Protein AF-A0A286EWP6-F1 (afdb_monomer_lite)

Secondary structure (DSSP, 8-state):
---TTSPPPHHHHHT-EEEEEETTEEEEEEETT-------BTTEEEEEEE-TTSS-EEEEEEE---SSSEEE-TTS-EEE--------EE-TTT--EE--EEEEEE-TT--EEEEPTTS-EE-TT--EE-GGGPEEEEEESTTSSS-HHHHHHHHHH--EEEEETTEEEEEE-TTPPP-PPP-TT-EEEEEE-TT--EEEEEE-SEEES-S-TT--SS--S-EEE-SSSPPPP-SPPPTTHHHHT--GGGTTS--HHHHHHHHHHHHT--GGGGGS---HHHHHHHHHHT------TTS-EEEEEEE-TTSPEEEEEEESSS------SSS---------

Foldseek 3Di:
DDDPPDDDDPVNQQPDFDFDDDPPHTDDTDHPPDDDDDCADDQWHWDWDADPVRPDIDIDIAGNDQQAQWDLDPVRDIDGADQDPPAWDADPPPRATDWAWGKWKAFPVRATWGQDPVRWTAGSNGDTDDPVRIDIDTHTPVVPPDGSHNVVVCLQPDADWDDDPPDDTDGDHPPDDDDDQADVQWHWDWDADPVGDIDIDIDGQKDAPDPDPPPPPDRRPDIDGDDPDDDDDPPDDWLLLVQLPDDPVCPVPPDLSSLLSLLVSVVDDDDPNVPTDDDPSSVVSVVVNPDDDDDDPPPQWDWDWDQDPVRDIDTDIHGPDPDDDDPPVDDDDDPDDPDD

pLDDT: mean 81.25, std 12.29, range [36.59, 96.81]

Radius of gyration: 59.97 Å; chains: 1; bounding box: 108×50×185 Å

Organism: NCBI:txid1120981

InterPro domains:
  IPR037174 Trimeric adhesin [G3DSA:3.90.1780.10] (1-63)
  IPR037174 Trimeric adhesin [G3DSA:3.90.1780.10] (103-204)

Sequence (340 aa):
NLNVKNAATVGDILNSGWNVQENGAARDFVKAYDTVNFVNGSGTIANVSVNANGTIANVSYNADVDGTTVIVNKDGKLQAISAAPIMGNTDAENGKATVGTSPEYTDEKGDILTKRPDGTFVKVDGTVVDAANVTTTNKSDAPRVANVGDIVETINKTGFNMSANNANSTLVNPGETVNFVNGNGTSVSLSTDANGTSTIKVDSPIAYVNANKDDTSTPSNTSTFVGAEPVQVQNVASGVRAESKVPAANVSNPTAGDKKAIANAIGNVTGATLTNVANIGDVQAAAAAAKTEVTSANGTIAVSNSTGANGQTIYNVEVANTTLTVSNGTGSTPAGKVEA

Structure (mmCIF, N/CA/C/O backbone):
data_AF-A0A286EWP6-F1
#
_entry.id   AF-A0A286EWP6-F1
#
loop_
_atom_site.group_PDB
_atom_site.id
_atom_site.type_symbol
_atom_site.label_atom_id
_atom_site.label_alt_id
_atom_site.label_comp_id
_atom_site.label_asym_id
_atom_site.label_entity_id
_atom_site.label_seq_id
_atom_site.pdbx_PDB_ins_code
_atom_site.Cartn_x
_atom_site.Cartn_y
_atom_site.Cartn_z
_atom_site.occupancy
_atom_site.B_iso_or_equiv
_atom_site.auth_seq_id
_atom_site.auth_comp_id
_atom_site.auth_asym_id
_atom_site.auth_atom_id
_atom_site.pdbx_PDB_model_num
ATOM 1 N N . ASN A 1 1 ? 25.056 -27.507 -89.912 1.00 53.59 1 ASN A N 1
ATOM 2 C CA . ASN A 1 1 ? 26.514 -27.549 -90.147 1.00 53.59 1 ASN A CA 1
ATOM 3 C C . ASN A 1 1 ? 26.933 -26.334 -90.948 1.00 53.59 1 ASN A C 1
ATOM 5 O O . ASN A 1 1 ? 26.636 -26.273 -92.134 1.00 53.59 1 ASN A O 1
ATOM 9 N N . LEU A 1 2 ? 27.548 -25.352 -90.287 1.00 70.19 2 LEU A N 1
ATOM 10 C CA . LEU A 1 2 ? 28.149 -24.193 -90.949 1.00 70.19 2 LEU A CA 1
ATOM 11 C C . LEU A 1 2 ? 29.422 -24.651 -91.689 1.00 70.19 2 LEU A C 1
ATOM 13 O O . LEU A 1 2 ? 30.202 -25.419 -91.126 1.00 70.19 2 LEU A O 1
ATOM 17 N N . ASN A 1 3 ? 29.649 -24.204 -92.926 1.00 78.25 3 ASN A N 1
ATOM 18 C CA . ASN A 1 3 ? 30.921 -24.444 -93.614 1.00 78.25 3 ASN A CA 1
ATOM 19 C C . ASN A 1 3 ? 31.969 -23.439 -93.108 1.00 78.25 3 ASN A C 1
ATOM 21 O O . ASN A 1 3 ? 31.941 -22.271 -93.481 1.00 78.25 3 ASN A O 1
ATOM 25 N N . VAL A 1 4 ? 32.896 -23.903 -92.271 1.00 78.94 4 VAL A N 1
ATOM 26 C CA . VAL A 1 4 ? 33.927 -23.075 -91.615 1.00 78.94 4 VAL A CA 1
ATOM 27 C C . VAL A 1 4 ? 35.135 -22.734 -92.506 1.00 78.94 4 VAL A C 1
ATOM 29 O O . VAL A 1 4 ? 36.123 -22.204 -92.011 1.00 78.94 4 VAL A O 1
ATOM 32 N N . LYS A 1 5 ? 35.094 -23.054 -93.809 1.00 86.06 5 LYS A N 1
ATOM 33 C CA . LYS A 1 5 ? 36.192 -22.792 -94.766 1.00 86.06 5 LYS A CA 1
ATOM 34 C C . LYS A 1 5 ? 35.941 -21.607 -95.709 1.00 86.06 5 LYS A C 1
ATOM 36 O O . LYS A 1 5 ? 36.778 -21.337 -96.566 1.00 86.06 5 LYS A O 1
ATOM 41 N N . ASN A 1 6 ? 34.807 -20.920 -95.577 1.00 84.69 6 ASN A N 1
ATOM 42 C CA . ASN A 1 6 ? 34.479 -19.744 -96.386 1.00 84.69 6 ASN A CA 1
ATOM 43 C C . ASN A 1 6 ? 35.015 -18.460 -95.731 1.00 84.69 6 ASN A C 1
ATOM 45 O O . ASN A 1 6 ? 35.069 -18.365 -94.507 1.00 84.69 6 ASN A O 1
ATOM 49 N N . ALA A 1 7 ? 35.377 -17.462 -96.542 1.00 85.69 7 ALA A N 1
ATOM 50 C CA . ALA A 1 7 ? 35.757 -16.141 -96.044 1.00 85.69 7 ALA A CA 1
ATOM 51 C C . ALA A 1 7 ? 34.528 -15.381 -95.510 1.00 85.69 7 ALA A C 1
ATOM 53 O O . ALA A 1 7 ? 33.505 -15.326 -96.191 1.00 85.69 7 ALA A O 1
ATOM 54 N N . ALA A 1 8 ? 34.641 -14.786 -94.317 1.00 87.56 8 ALA A N 1
ATOM 55 C CA . ALA A 1 8 ? 33.625 -13.884 -93.773 1.00 87.56 8 ALA A CA 1
ATOM 56 C C . ALA A 1 8 ? 33.633 -12.544 -94.525 1.00 87.56 8 ALA A C 1
ATOM 58 O O . ALA A 1 8 ? 34.696 -12.018 -94.867 1.00 87.56 8 ALA A O 1
ATOM 59 N N . THR A 1 9 ? 32.455 -11.979 -94.769 1.00 90.31 9 THR A N 1
ATOM 60 C CA . THR A 1 9 ? 32.301 -10.641 -95.347 1.00 90.31 9 THR A CA 1
ATOM 61 C C . THR A 1 9 ? 32.315 -9.568 -94.254 1.00 90.31 9 THR A C 1
ATOM 63 O O . THR A 1 9 ? 32.060 -9.840 -93.082 1.00 90.31 9 THR A O 1
ATOM 66 N N . VAL A 1 10 ? 32.554 -8.305 -94.630 1.00 86.50 10 VAL A N 1
ATOM 67 C CA . VAL A 1 10 ? 32.412 -7.162 -93.702 1.00 86.50 10 VAL A CA 1
ATOM 68 C C . VAL A 1 10 ? 30.979 -7.067 -93.159 1.00 86.50 10 VAL A C 1
ATOM 70 O O . VAL A 1 10 ? 30.777 -6.716 -91.999 1.00 86.50 10 VAL A O 1
ATOM 73 N N . GLY A 1 11 ? 29.987 -7.439 -93.975 1.00 87.31 11 GLY A N 1
ATOM 74 C CA . GLY A 1 11 ? 28.590 -7.512 -93.554 1.00 87.31 11 GLY A CA 1
ATOM 75 C C . GLY A 1 11 ? 28.350 -8.547 -92.453 1.00 87.31 11 GLY A C 1
ATOM 76 O O . GLY A 1 11 ? 27.578 -8.267 -91.541 1.00 87.31 11 GLY A O 1
ATOM 77 N N . ASP A 1 12 ? 29.037 -9.693 -92.483 1.00 87.44 12 ASP A N 1
ATOM 78 C CA . ASP A 1 12 ? 28.918 -10.720 -91.436 1.00 87.44 12 ASP A CA 1
ATOM 79 C C . ASP A 1 12 ? 29.460 -10.214 -90.090 1.00 87.44 12 ASP A C 1
ATOM 81 O O . ASP A 1 12 ? 28.869 -10.471 -89.045 1.00 87.44 12 ASP A O 1
ATOM 85 N N . ILE A 1 13 ? 30.549 -9.437 -90.112 1.00 85.06 13 ILE A N 1
ATOM 86 C CA . ILE A 1 13 ? 31.165 -8.862 -88.906 1.00 85.06 13 ILE A CA 1
ATOM 87 C C . ILE A 1 13 ? 30.275 -7.765 -88.311 1.00 85.06 13 ILE A C 1
ATOM 89 O O . ILE A 1 13 ? 30.010 -7.779 -87.110 1.00 85.06 13 ILE A O 1
ATOM 93 N N . LEU A 1 14 ? 29.762 -6.848 -89.137 1.00 88.19 14 LEU A N 1
ATOM 94 C CA . LEU A 1 14 ? 28.931 -5.729 -88.671 1.00 88.19 14 LEU A CA 1
ATOM 95 C C . LEU A 1 14 ? 27.537 -6.151 -88.178 1.00 88.19 14 LEU A C 1
ATOM 97 O O . LEU A 1 14 ? 26.904 -5.395 -87.443 1.00 88.19 14 LEU A O 1
ATOM 101 N N . ASN A 1 15 ? 27.067 -7.343 -88.557 1.00 87.44 15 ASN A N 1
ATOM 102 C CA . ASN A 1 15 ? 25.806 -7.918 -88.076 1.00 87.44 15 ASN A CA 1
ATOM 103 C C . ASN A 1 15 ? 25.997 -8.997 -86.996 1.00 87.44 15 ASN A C 1
ATOM 105 O O . ASN A 1 15 ? 25.019 -9.590 -86.542 1.00 87.44 15 ASN A O 1
ATOM 109 N N . SER A 1 16 ? 27.237 -9.255 -86.575 1.00 91.69 16 SER A N 1
ATOM 110 C CA . SER A 1 16 ? 27.528 -10.112 -85.425 1.00 91.69 16 SER A CA 1
ATOM 111 C C . SER A 1 16 ? 27.399 -9.330 -84.114 1.00 91.69 16 SER A C 1
ATOM 113 O O . SER A 1 16 ? 27.609 -8.116 -84.079 1.00 91.69 16 SER A O 1
ATOM 115 N N . GLY A 1 17 ? 27.028 -10.015 -83.033 1.00 93.25 17 GLY A N 1
ATOM 116 C CA . GLY A 1 17 ? 26.733 -9.358 -81.766 1.00 93.25 17 GLY A CA 1
ATOM 117 C C . GLY A 1 17 ? 26.197 -10.307 -80.705 1.00 93.25 17 GLY A C 1
ATOM 118 O O . GLY A 1 17 ? 26.216 -11.531 -80.869 1.00 93.25 17 GLY A O 1
ATOM 119 N N . TRP A 1 18 ? 25.710 -9.730 -79.614 1.00 94.50 18 TRP A N 1
ATOM 120 C CA . TRP A 1 18 ? 25.139 -10.464 -78.488 1.00 94.50 18 TRP A CA 1
ATOM 121 C C . TRP A 1 18 ? 23.925 -9.731 -77.911 1.00 94.50 18 TRP A C 1
ATOM 123 O O . TRP A 1 18 ? 23.783 -8.520 -78.049 1.00 94.50 18 TRP A O 1
ATOM 133 N N . ASN A 1 19 ? 23.017 -10.479 -77.282 1.00 93.50 19 ASN A N 1
ATOM 134 C CA . ASN A 1 19 ? 21.811 -9.907 -76.683 1.00 93.50 19 ASN 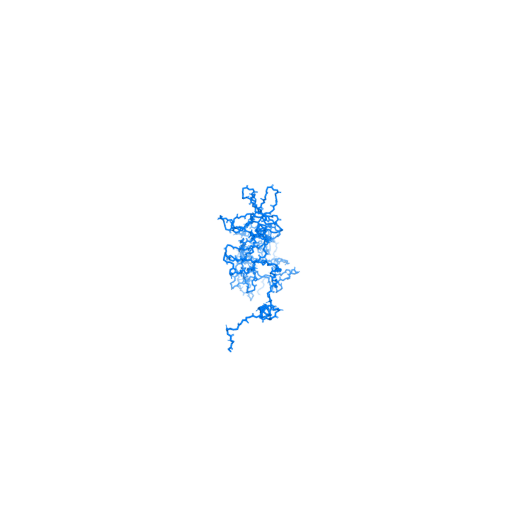A CA 1
ATOM 135 C C . ASN A 1 19 ? 22.077 -9.435 -75.249 1.00 93.50 19 ASN A C 1
ATOM 137 O O . ASN A 1 19 ? 22.611 -10.194 -74.439 1.00 93.50 19 ASN A O 1
ATOM 141 N N . VAL A 1 20 ? 21.604 -8.238 -74.912 1.00 95.00 20 VAL A N 1
ATOM 142 C CA . VAL A 1 20 ? 21.466 -7.767 -73.529 1.00 95.00 20 VAL A CA 1
ATOM 143 C C . VAL A 1 20 ? 20.074 -8.130 -73.034 1.00 95.00 20 VAL A C 1
ATOM 145 O O . VAL A 1 20 ? 19.071 -7.873 -73.707 1.00 95.00 20 VAL A O 1
ATOM 148 N N . GLN A 1 21 ? 20.003 -8.713 -71.840 1.00 93.81 21 GLN A N 1
ATOM 149 C CA . GLN A 1 21 ? 18.743 -9.043 -71.188 1.00 93.81 21 GLN A CA 1
ATOM 150 C C . GLN A 1 21 ? 18.677 -8.432 -69.791 1.00 93.81 21 GLN A C 1
ATOM 152 O O . GLN A 1 21 ? 19.672 -8.400 -69.073 1.00 93.81 21 GLN A O 1
ATOM 157 N N . GLU A 1 22 ? 17.485 -8.011 -69.387 1.00 93.81 22 GLU A N 1
ATOM 158 C CA . GLU A 1 22 ? 17.177 -7.657 -68.004 1.00 93.81 22 GLU A CA 1
ATOM 159 C C . GLU A 1 22 ? 16.246 -8.731 -67.447 1.00 93.81 22 GLU A C 1
ATOM 161 O O . GLU A 1 22 ? 15.155 -8.948 -67.978 1.00 93.81 22 GLU A O 1
ATOM 166 N N . ASN A 1 23 ? 16.687 -9.434 -66.400 1.00 91.25 23 ASN A N 1
ATOM 167 C CA . ASN A 1 23 ? 15.915 -10.491 -65.736 1.00 91.25 23 ASN A CA 1
ATOM 168 C C . ASN A 1 23 ? 15.338 -11.542 -66.714 1.00 91.25 23 ASN A C 1
ATOM 170 O O . ASN A 1 23 ? 14.204 -11.991 -66.566 1.00 91.25 23 ASN A O 1
ATOM 174 N N . GLY A 1 24 ? 16.121 -11.920 -67.734 1.00 91.06 24 GLY A N 1
ATOM 175 C CA . GLY A 1 24 ? 15.756 -12.924 -68.746 1.00 91.06 24 GLY A CA 1
ATOM 176 C C . GLY A 1 24 ? 14.938 -12.400 -69.934 1.00 91.06 24 GLY A C 1
ATOM 177 O O . GLY A 1 24 ? 14.681 -13.153 -70.873 1.00 91.06 24 GLY A O 1
ATOM 178 N N . ALA A 1 25 ? 14.551 -11.122 -69.940 1.00 93.38 25 ALA A N 1
ATOM 179 C CA . ALA A 1 25 ? 13.869 -10.492 -71.067 1.00 93.38 25 ALA A CA 1
ATOM 180 C C . ALA A 1 25 ? 14.871 -9.758 -71.965 1.00 93.38 25 ALA A C 1
ATOM 182 O O . ALA A 1 25 ? 15.636 -8.923 -71.484 1.00 93.38 25 ALA A O 1
ATOM 183 N N . ALA A 1 26 ? 14.855 -10.037 -73.271 1.00 94.25 26 ALA A N 1
ATOM 184 C CA . ALA A 1 26 ? 15.685 -9.322 -74.238 1.00 94.25 26 ALA A CA 1
ATOM 185 C C . ALA A 1 26 ? 15.351 -7.824 -74.254 1.00 94.25 26 ALA A C 1
ATOM 187 O O . ALA A 1 26 ? 14.188 -7.440 -74.390 1.00 94.25 26 ALA A O 1
ATOM 188 N N . ARG A 1 27 ? 16.385 -6.995 -74.094 1.00 96.06 27 ARG A N 1
ATOM 189 C CA . ARG A 1 27 ? 16.295 -5.533 -74.120 1.00 96.06 27 ARG A CA 1
ATOM 190 C C . ARG A 1 27 ? 16.945 -4.947 -75.363 1.00 96.06 27 ARG A C 1
ATOM 192 O O . ARG A 1 27 ? 16.372 -4.030 -75.935 1.00 96.06 27 ARG A O 1
ATOM 199 N N . ASP A 1 28 ? 18.089 -5.487 -75.782 1.00 95.50 28 ASP A N 1
ATOM 200 C CA . ASP A 1 28 ? 18.840 -4.959 -76.924 1.00 95.50 28 ASP A CA 1
ATOM 201 C C . ASP A 1 28 ? 19.740 -6.023 -77.584 1.00 95.50 28 ASP A C 1
ATOM 203 O O . ASP A 1 28 ? 20.047 -7.047 -76.963 1.00 95.50 28 ASP A O 1
ATOM 207 N N . PHE A 1 29 ? 20.176 -5.775 -78.823 1.00 94.31 29 PHE A N 1
ATOM 208 C CA . PHE A 1 29 ? 21.192 -6.556 -79.542 1.00 94.31 29 PHE A CA 1
ATOM 209 C C . PHE A 1 29 ? 22.409 -5.676 -79.851 1.00 94.31 29 PHE A C 1
ATOM 211 O O . PHE A 1 29 ? 22.370 -4.832 -80.746 1.00 94.31 29 PHE A O 1
ATOM 218 N N . VAL A 1 30 ? 23.496 -5.912 -79.117 1.00 95.06 30 VAL A N 1
ATOM 219 C CA . VAL A 1 30 ? 24.736 -5.127 -79.157 1.00 95.06 30 VAL A CA 1
ATOM 220 C C . VAL A 1 30 ? 25.629 -5.625 -80.288 1.00 95.06 30 VAL A C 1
ATOM 222 O O . VAL A 1 30 ? 26.037 -6.792 -80.300 1.00 95.06 30 VAL A O 1
ATOM 225 N N . LYS A 1 31 ? 25.959 -4.731 -81.220 1.00 92.56 31 LYS A N 1
ATOM 226 C CA . LYS A 1 31 ? 26.832 -4.971 -82.377 1.00 92.56 31 LYS A CA 1
ATOM 227 C C . LYS A 1 31 ? 28.227 -4.389 -82.153 1.00 92.56 31 LYS A C 1
ATOM 229 O O . LYS A 1 31 ? 28.519 -3.728 -81.156 1.00 92.56 31 LYS A O 1
ATOM 234 N N . ALA A 1 32 ? 29.115 -4.630 -83.115 1.00 89.00 32 ALA A N 1
ATOM 235 C CA . ALA A 1 32 ? 30.421 -3.984 -83.149 1.00 89.00 32 ALA A CA 1
ATOM 236 C C . ALA A 1 32 ? 30.285 -2.447 -83.100 1.00 89.00 32 ALA A C 1
ATOM 238 O O . ALA A 1 32 ? 29.490 -1.876 -83.843 1.00 89.00 32 ALA A O 1
ATOM 239 N N . TYR A 1 33 ? 31.112 -1.803 -82.266 1.00 88.69 33 TYR A N 1
ATOM 240 C CA . TYR A 1 33 ? 31.170 -0.351 -82.009 1.00 88.69 33 TYR A CA 1
ATOM 241 C C . TYR A 1 33 ? 30.042 0.256 -81.158 1.00 88.69 33 TYR A C 1
ATOM 243 O O . TYR A 1 33 ? 30.103 1.452 -80.865 1.00 88.69 33 TYR A O 1
ATOM 251 N N . ASP A 1 34 ? 29.075 -0.536 -80.692 1.00 93.38 34 ASP A N 1
ATOM 252 C CA . ASP A 1 34 ? 28.105 -0.064 -79.700 1.00 93.38 34 ASP A CA 1
ATOM 253 C C . ASP A 1 34 ? 28.775 0.154 -78.330 1.00 93.38 34 ASP A C 1
ATOM 255 O O . ASP A 1 34 ? 29.767 -0.491 -77.979 1.00 93.38 34 ASP A O 1
ATOM 259 N N . THR A 1 35 ? 28.229 1.078 -77.534 1.00 94.25 35 THR A N 1
ATOM 260 C CA . THR A 1 35 ? 28.706 1.372 -76.173 1.00 94.25 35 THR A CA 1
ATOM 261 C C . THR A 1 35 ? 27.690 0.895 -75.146 1.00 94.25 35 THR A C 1
ATOM 263 O O . THR A 1 35 ? 26.531 1.299 -75.185 1.00 94.25 35 THR A O 1
ATOM 266 N N . VAL A 1 36 ? 28.140 0.091 -74.181 1.00 94.00 36 VAL A N 1
ATOM 267 C CA . VAL A 1 36 ? 27.338 -0.314 -73.019 1.00 94.00 36 VAL A CA 1
ATOM 268 C C . VAL A 1 36 ? 27.787 0.500 -71.810 1.00 94.00 36 VAL A C 1
ATOM 270 O O . VAL A 1 36 ? 28.949 0.432 -71.414 1.00 94.00 36 VAL A O 1
ATOM 273 N N . ASN A 1 37 ? 26.868 1.273 -71.230 1.00 93.88 37 ASN A N 1
ATOM 274 C CA . ASN A 1 37 ? 27.129 2.096 -70.053 1.00 93.88 37 ASN A CA 1
ATOM 275 C C . ASN A 1 37 ? 26.408 1.527 -68.822 1.00 93.88 37 ASN A C 1
ATOM 277 O O . ASN A 1 37 ? 25.184 1.392 -68.832 1.00 93.88 37 ASN A O 1
ATOM 281 N N . PHE A 1 38 ? 27.155 1.232 -67.758 1.00 94.94 38 PHE A N 1
ATOM 282 C CA . PHE A 1 38 ? 26.607 0.793 -66.475 1.00 94.94 38 PHE A CA 1
ATOM 283 C C . PHE A 1 38 ? 26.476 2.003 -65.549 1.00 94.94 38 PHE A C 1
ATOM 285 O O . PHE A 1 38 ? 27.475 2.550 -65.088 1.00 94.94 38 PHE A O 1
ATOM 292 N N . VAL A 1 39 ? 25.241 2.440 -65.306 1.00 94.75 39 VAL A N 1
ATOM 293 C CA . VAL A 1 39 ? 24.940 3.636 -64.506 1.00 94.75 39 VAL A CA 1
ATOM 294 C C . VAL A 1 39 ? 24.670 3.293 -63.041 1.00 94.75 39 VAL A C 1
ATOM 296 O O . VAL A 1 39 ? 24.266 2.175 -62.720 1.00 94.75 39 VAL A O 1
ATOM 299 N N . ASN A 1 40 ? 24.857 4.272 -62.153 1.00 95.00 40 ASN A N 1
ATOM 300 C CA . ASN A 1 40 ? 24.463 4.143 -60.750 1.00 95.00 40 ASN A CA 1
ATOM 301 C C . ASN A 1 40 ? 22.938 4.017 -60.623 1.00 95.00 40 ASN A C 1
ATOM 303 O O . ASN A 1 40 ? 22.182 4.695 -61.321 1.00 95.00 40 ASN A O 1
ATOM 307 N N . GLY A 1 41 ? 22.508 3.155 -59.706 1.00 90.50 41 GLY A N 1
ATOM 308 C CA . GLY A 1 41 ? 21.109 2.989 -59.315 1.00 90.50 41 GLY A CA 1
ATOM 309 C C . GLY A 1 41 ? 20.781 3.756 -58.033 1.00 90.50 41 GLY A C 1
ATOM 310 O O . GLY A 1 41 ? 21.653 4.350 -57.401 1.00 90.50 41 GLY A O 1
ATOM 311 N N . SER A 1 42 ? 19.519 3.718 -57.606 1.00 91.75 42 SER A N 1
ATOM 312 C CA . SER A 1 42 ? 19.112 4.300 -56.321 1.00 91.75 42 SER A CA 1
ATOM 313 C C . SER A 1 42 ? 19.740 3.517 -55.160 1.00 91.75 42 SER A C 1
ATOM 315 O O . SER A 1 42 ? 19.322 2.395 -54.885 1.00 91.75 42 SER A O 1
ATOM 317 N N . GLY A 1 43 ? 20.730 4.106 -54.483 1.00 90.25 43 GLY A N 1
ATOM 318 C CA . GLY A 1 43 ? 21.450 3.474 -53.369 1.00 90.25 43 GLY A CA 1
ATOM 319 C C . GLY A 1 43 ? 22.512 2.451 -53.792 1.00 90.25 43 GLY A C 1
ATOM 320 O O . GLY A 1 43 ? 22.963 1.663 -52.960 1.00 90.25 43 GLY A O 1
ATOM 321 N N . THR A 1 44 ? 22.910 2.431 -55.070 1.00 94.62 44 THR A N 1
ATOM 322 C CA . THR A 1 44 ? 23.945 1.516 -55.578 1.00 94.62 44 THR A CA 1
ATOM 323 C C . THR A 1 44 ? 24.878 2.192 -56.574 1.00 94.62 44 THR A C 1
ATOM 325 O O . THR A 1 44 ? 24.418 2.897 -57.473 1.00 94.62 44 THR A O 1
ATOM 328 N N . ILE A 1 45 ? 26.167 1.877 -56.498 1.00 94.31 45 ILE A N 1
ATOM 329 C CA . ILE A 1 45 ? 27.194 2.337 -57.435 1.00 94.31 45 ILE A CA 1
ATOM 330 C C . ILE A 1 45 ? 27.624 1.167 -58.321 1.00 94.31 45 ILE A C 1
ATOM 332 O O . ILE A 1 45 ? 27.971 0.097 -57.812 1.00 94.31 45 ILE A O 1
ATOM 336 N N . ALA A 1 46 ? 27.624 1.375 -59.639 1.00 95.94 46 ALA A N 1
ATOM 337 C CA . ALA A 1 46 ? 28.160 0.411 -60.595 1.00 95.94 46 ALA A CA 1
ATOM 338 C C . ALA A 1 46 ? 29.661 0.663 -60.808 1.00 95.94 46 ALA A C 1
ATOM 340 O O . ALA A 1 46 ? 30.093 1.798 -61.011 1.00 95.94 46 ALA A O 1
ATOM 341 N N . ASN A 1 47 ? 30.470 -0.394 -60.773 1.00 94.56 47 ASN A N 1
ATOM 342 C CA . ASN A 1 47 ? 31.904 -0.323 -61.033 1.00 94.56 47 ASN A CA 1
ATOM 343 C C . ASN A 1 47 ? 32.304 -1.340 -62.101 1.00 94.56 47 ASN A C 1
ATOM 345 O O . ASN A 1 47 ? 31.895 -2.499 -62.041 1.00 94.56 47 ASN A O 1
ATOM 349 N N . VAL A 1 48 ? 33.125 -0.906 -63.057 1.00 94.56 48 VAL A N 1
ATOM 350 C CA . VAL A 1 48 ? 33.692 -1.772 -64.090 1.00 94.56 48 VAL A CA 1
ATOM 351 C C . VAL A 1 48 ? 35.206 -1.785 -63.940 1.00 94.56 48 VAL A C 1
ATOM 353 O O . VAL A 1 48 ? 35.847 -0.735 -63.962 1.00 94.56 48 VAL A O 1
ATOM 356 N N . SER A 1 49 ? 35.782 -2.978 -63.824 1.00 93.56 49 SER A N 1
ATOM 357 C CA . SER A 1 49 ? 37.232 -3.18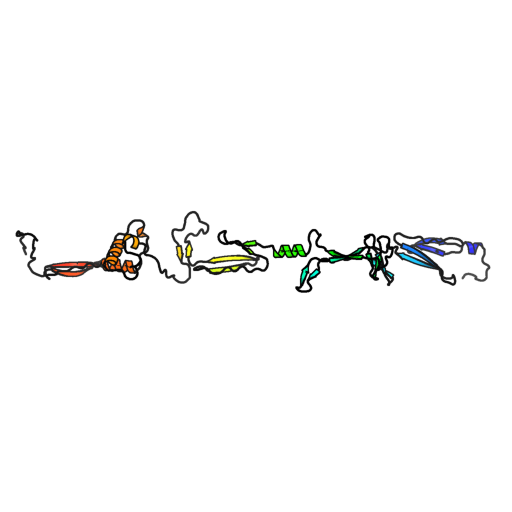4 -63.842 1.00 93.56 49 SER A CA 1
ATOM 358 C C . SER A 1 49 ? 37.603 -4.220 -64.893 1.00 93.56 49 SER A C 1
ATOM 360 O O . SER A 1 49 ? 36.884 -5.195 -65.102 1.00 93.56 49 SER A O 1
ATOM 362 N N . VAL A 1 50 ? 38.732 -4.021 -65.567 1.00 92.94 50 VAL A N 1
ATOM 363 C CA . VAL A 1 50 ? 39.252 -4.970 -66.556 1.00 92.94 50 VAL A CA 1
ATOM 3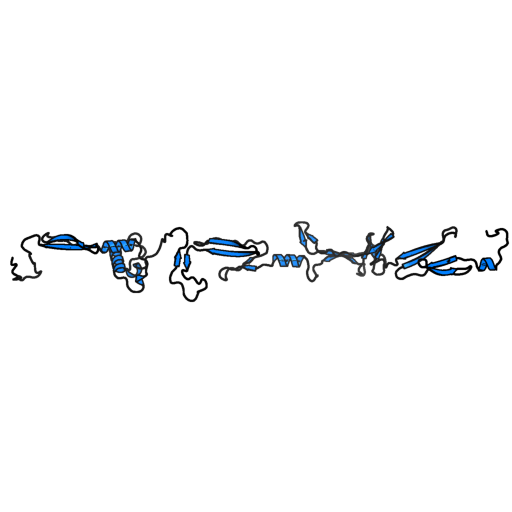64 C C . VAL A 1 50 ? 40.491 -5.632 -65.972 1.00 92.94 50 VAL A C 1
ATOM 366 O O . VAL A 1 50 ? 41.341 -4.962 -65.384 1.00 92.94 50 VAL A O 1
ATOM 369 N N . ASN A 1 51 ? 40.587 -6.955 -66.091 1.00 91.19 51 ASN A N 1
ATOM 370 C CA . ASN A 1 51 ? 41.762 -7.680 -65.619 1.00 91.19 51 ASN A CA 1
ATOM 371 C C . ASN A 1 51 ? 43.030 -7.287 -66.404 1.00 91.19 51 ASN A C 1
ATOM 373 O O . ASN A 1 51 ? 42.968 -6.756 -67.511 1.00 91.19 51 ASN A O 1
ATOM 377 N N . ALA A 1 52 ? 44.206 -7.576 -65.841 1.00 90.56 52 ALA A N 1
ATOM 378 C CA . ALA A 1 52 ? 45.486 -7.094 -66.375 1.00 90.56 52 ALA A CA 1
ATOM 379 C C . ALA A 1 52 ? 45.782 -7.512 -67.832 1.00 90.56 52 ALA A C 1
ATOM 381 O O . ALA A 1 52 ? 46.561 -6.850 -68.509 1.00 90.56 52 ALA A O 1
ATOM 382 N N . ASN A 1 53 ? 45.177 -8.600 -68.318 1.00 90.00 53 ASN A N 1
ATOM 383 C CA . ASN A 1 53 ? 45.353 -9.092 -69.686 1.00 90.00 53 ASN A CA 1
ATOM 384 C C . ASN A 1 53 ? 44.218 -8.676 -70.647 1.00 90.00 53 ASN A C 1
ATOM 386 O O . ASN A 1 53 ? 44.224 -9.113 -71.795 1.00 90.00 53 ASN A O 1
ATOM 390 N N . GLY A 1 54 ? 43.251 -7.863 -70.204 1.00 89.62 54 GLY A N 1
ATOM 391 C CA . GLY A 1 54 ? 42.198 -7.306 -71.061 1.00 89.62 54 GLY A CA 1
ATOM 392 C C . GLY A 1 54 ? 41.100 -8.286 -71.485 1.00 89.62 54 GLY A C 1
ATOM 393 O O . GLY A 1 54 ? 40.281 -7.944 -72.332 1.00 89.62 54 GLY A O 1
ATOM 394 N N . THR A 1 55 ? 41.083 -9.505 -70.944 1.00 92.44 55 THR A N 1
ATOM 395 C CA . THR A 1 55 ? 40.188 -10.582 -71.410 1.00 92.44 55 THR A CA 1
ATOM 396 C C . THR A 1 55 ? 38.879 -10.685 -70.631 1.00 92.44 55 THR A C 1
ATOM 398 O O . THR A 1 55 ? 37.930 -11.287 -71.127 1.00 92.44 55 THR A O 1
ATOM 401 N N . ILE A 1 56 ? 38.814 -10.118 -69.419 1.00 89.81 56 ILE A N 1
ATOM 402 C CA . ILE A 1 56 ? 37.635 -10.171 -68.545 1.00 89.81 56 ILE A CA 1
ATOM 403 C C . ILE A 1 56 ? 37.340 -8.769 -68.013 1.00 89.81 56 ILE A C 1
ATOM 405 O O . ILE A 1 56 ? 38.173 -8.171 -67.328 1.00 89.81 56 ILE A O 1
ATOM 409 N N . ALA A 1 57 ? 36.130 -8.282 -68.289 1.00 92.56 57 ALA A N 1
ATOM 410 C CA . ALA A 1 57 ? 35.547 -7.118 -67.634 1.00 92.56 57 ALA A CA 1
ATOM 411 C C . ALA A 1 57 ? 34.643 -7.589 -66.485 1.00 92.56 57 ALA A C 1
ATOM 413 O O . ALA A 1 57 ? 33.659 -8.292 -66.712 1.00 92.56 57 ALA A O 1
ATOM 414 N N . ASN A 1 58 ? 34.982 -7.216 -65.254 1.00 92.94 58 ASN A N 1
ATOM 415 C CA . ASN A 1 58 ? 34.159 -7.462 -64.077 1.00 92.94 58 ASN A CA 1
ATOM 416 C C . ASN A 1 58 ? 33.249 -6.257 -63.849 1.00 92.94 58 ASN A C 1
ATOM 418 O O . ASN A 1 58 ? 33.739 -5.129 -63.752 1.00 92.94 58 ASN A O 1
ATOM 422 N N . VAL A 1 59 ? 31.947 -6.509 -63.735 1.00 94.94 59 VAL A N 1
ATOM 423 C CA . VAL A 1 59 ? 30.943 -5.508 -63.363 1.00 94.94 59 VAL A CA 1
ATOM 424 C C . VAL A 1 59 ? 30.464 -5.824 -61.952 1.00 94.94 59 VAL A C 1
ATOM 426 O O . VAL A 1 59 ? 29.945 -6.912 -61.706 1.00 94.94 59 VAL A O 1
ATOM 429 N N . SER A 1 60 ? 30.642 -4.876 -61.037 1.00 93.25 60 SER A N 1
ATOM 430 C CA . SER A 1 60 ? 30.245 -4.995 -59.633 1.00 93.25 60 SER A CA 1
ATOM 431 C C . SER A 1 60 ? 29.225 -3.922 -59.273 1.00 93.25 60 SER A C 1
ATOM 433 O O . SER A 1 60 ? 29.312 -2.791 -59.750 1.00 93.25 60 SER A O 1
ATOM 435 N N . TYR A 1 61 ? 28.290 -4.270 -58.392 1.00 93.12 61 TYR A N 1
ATOM 436 C CA . TYR A 1 61 ? 27.307 -3.346 -57.834 1.00 93.12 61 TYR A CA 1
ATOM 437 C C . TYR A 1 61 ? 27.524 -3.252 -56.330 1.00 93.12 61 TYR A C 1
ATOM 439 O O . TYR A 1 61 ? 27.338 -4.231 -55.607 1.00 93.12 61 TYR A O 1
ATOM 447 N N . ASN A 1 62 ? 27.926 -2.073 -55.874 1.00 91.31 62 ASN A N 1
ATOM 448 C CA . ASN A 1 62 ? 28.178 -1.803 -54.466 1.00 91.31 62 ASN A CA 1
ATOM 449 C C . ASN A 1 62 ? 27.017 -1.001 -53.886 1.00 91.31 62 ASN A C 1
ATOM 451 O O . ASN A 1 62 ? 26.400 -0.209 -54.595 1.00 91.31 62 ASN A O 1
ATOM 455 N N . ALA A 1 63 ? 26.735 -1.175 -52.597 1.00 91.62 63 ALA A N 1
ATOM 456 C CA . ALA A 1 63 ? 25.815 -0.293 -51.892 1.00 91.62 63 ALA A CA 1
ATOM 457 C C . ALA A 1 63 ? 26.441 1.100 -51.725 1.00 91.62 63 ALA A C 1
ATOM 459 O O . ALA A 1 63 ? 27.617 1.211 -51.372 1.00 91.62 63 ALA A O 1
ATOM 460 N N . ASP A 1 64 ? 25.645 2.137 -51.965 1.00 92.94 64 ASP A N 1
ATOM 461 C CA . ASP A 1 64 ? 26.013 3.526 -51.706 1.00 92.94 64 ASP A CA 1
ATOM 462 C C . ASP A 1 64 ? 25.615 3.877 -50.269 1.00 92.94 64 ASP A C 1
ATOM 464 O O . ASP A 1 64 ? 24.435 4.064 -49.968 1.00 92.94 64 ASP A O 1
ATOM 468 N N . VAL A 1 65 ? 26.584 3.843 -49.356 1.00 86.44 65 VAL A N 1
ATOM 469 C CA . VAL A 1 65 ? 26.357 4.045 -47.919 1.00 86.44 65 VAL A CA 1
ATOM 470 C C . VAL A 1 65 ? 26.941 5.378 -47.467 1.00 86.44 65 VAL A C 1
ATOM 472 O O . VAL A 1 65 ? 28.021 5.765 -47.906 1.00 86.44 65 VAL A O 1
ATOM 475 N N . ASP A 1 66 ? 26.261 6.054 -46.539 1.00 80.12 66 ASP A N 1
ATOM 476 C CA . ASP A 1 66 ? 26.719 7.330 -45.965 1.00 80.12 66 ASP A CA 1
ATOM 477 C C . ASP A 1 66 ? 27.917 7.173 -45.012 1.00 80.12 66 ASP A C 1
ATOM 479 O O . ASP A 1 66 ? 28.603 8.138 -44.678 1.00 80.12 66 ASP A O 1
ATOM 483 N N . GLY A 1 67 ? 28.176 5.946 -44.556 1.00 75.12 67 GLY A N 1
ATOM 484 C CA . GLY A 1 67 ? 29.212 5.638 -43.584 1.00 75.12 67 GLY A CA 1
ATOM 485 C C . GLY A 1 67 ? 28.894 6.099 -42.156 1.00 75.12 67 GLY A C 1
ATOM 486 O O . GLY A 1 67 ? 29.746 5.949 -41.274 1.00 75.12 67 GLY A O 1
ATOM 487 N N . THR A 1 68 ? 27.717 6.661 -41.898 1.00 66.31 68 THR A N 1
ATOM 488 C CA . THR A 1 68 ? 27.348 7.263 -40.607 1.00 66.31 68 THR A CA 1
ATOM 489 C C . THR A 1 68 ? 26.120 6.607 -40.000 1.00 66.31 68 THR A C 1
ATOM 491 O O . THR A 1 68 ? 26.127 6.329 -38.802 1.00 66.31 68 THR A O 1
ATOM 494 N N . THR A 1 69 ? 25.118 6.265 -40.809 1.00 74.69 69 THR A N 1
ATOM 495 C CA . THR A 1 69 ? 23.965 5.459 -40.394 1.00 74.69 69 THR A CA 1
ATOM 496 C C . THR A 1 69 ? 24.102 4.009 -40.841 1.00 74.69 69 THR A C 1
ATOM 498 O O . THR A 1 69 ? 23.654 3.107 -40.131 1.00 74.69 69 THR A O 1
ATOM 501 N N . VAL A 1 70 ? 24.767 3.758 -41.975 1.00 82.88 70 VAL A N 1
ATOM 502 C CA . VAL A 1 70 ? 25.036 2.413 -42.504 1.00 82.88 70 VAL A CA 1
ATOM 503 C C . VAL A 1 70 ? 26.471 2.336 -43.029 1.00 82.88 70 VAL A C 1
ATOM 505 O O . VAL A 1 70 ? 26.966 3.257 -43.669 1.00 82.88 70 VAL A O 1
ATOM 508 N N . ILE A 1 71 ? 27.156 1.219 -42.778 1.00 82.00 71 ILE A N 1
ATOM 509 C CA . ILE A 1 71 ? 28.476 0.900 -43.347 1.00 82.00 71 ILE A CA 1
ATOM 510 C C . ILE A 1 71 ? 28.452 -0.455 -44.055 1.00 82.00 71 ILE A C 1
ATOM 512 O O . ILE A 1 71 ? 27.626 -1.315 -43.748 1.00 82.00 71 ILE A O 1
ATOM 516 N N . VAL A 1 72 ? 29.414 -0.677 -44.952 1.00 85.31 72 VAL A N 1
ATOM 517 C CA . VAL A 1 72 ? 29.829 -2.027 -45.352 1.00 85.31 72 VAL A CA 1
ATOM 518 C C . VAL A 1 72 ? 30.907 -2.481 -44.369 1.00 85.31 72 VAL A C 1
ATOM 520 O O . VAL A 1 72 ? 31.957 -1.850 -44.259 1.00 85.31 72 VAL A O 1
ATOM 523 N N . ASN A 1 73 ? 30.641 -3.542 -43.612 1.00 76.81 73 ASN A N 1
ATOM 524 C CA . ASN A 1 73 ? 31.578 -4.054 -42.618 1.00 76.81 73 ASN A CA 1
ATOM 525 C C . ASN A 1 73 ? 32.749 -4.819 -43.268 1.00 76.81 73 ASN A C 1
ATOM 527 O O . ASN A 1 73 ? 32.737 -5.121 -44.460 1.00 76.81 73 ASN A O 1
ATOM 531 N N . LYS A 1 74 ? 33.752 -5.192 -42.462 1.00 76.12 74 LYS A N 1
ATOM 532 C CA . LYS A 1 74 ? 34.934 -5.963 -42.902 1.00 76.12 74 LYS A CA 1
ATOM 533 C C . LYS A 1 74 ? 34.618 -7.305 -43.588 1.00 76.12 74 LYS A C 1
ATOM 535 O O . LYS A 1 74 ? 35.463 -7.829 -44.302 1.00 76.12 74 LYS A O 1
ATOM 540 N N . ASP A 1 75 ? 33.422 -7.852 -43.368 1.00 74.81 75 ASP A N 1
ATOM 541 C CA . ASP A 1 75 ? 32.956 -9.106 -43.966 1.00 74.81 75 ASP A CA 1
ATOM 542 C C . ASP A 1 75 ? 32.128 -8.853 -45.248 1.00 74.81 75 ASP A C 1
ATOM 544 O O . ASP A 1 75 ? 31.523 -9.778 -45.789 1.00 74.81 75 ASP A O 1
ATOM 548 N N . GLY A 1 76 ? 32.065 -7.601 -45.722 1.00 78.81 76 GLY A N 1
ATOM 549 C CA . GLY A 1 76 ? 31.361 -7.194 -46.939 1.00 78.81 76 GLY A CA 1
ATOM 550 C C . GLY A 1 76 ? 29.840 -7.067 -46.796 1.00 78.81 76 GLY A C 1
ATOM 551 O O . GLY A 1 76 ? 29.141 -7.040 -47.807 1.00 78.81 76 GLY A O 1
ATOM 552 N N . LYS A 1 77 ? 29.297 -7.013 -45.570 1.00 84.25 77 LYS A N 1
ATOM 553 C CA . LYS A 1 77 ? 27.846 -6.915 -45.305 1.00 84.25 77 LYS A CA 1
ATOM 554 C C . LYS A 1 77 ? 27.436 -5.518 -44.843 1.00 84.25 77 LYS A C 1
ATOM 556 O O . LYS A 1 77 ? 28.208 -4.840 -44.172 1.00 84.25 77 LYS A O 1
ATOM 561 N N . LEU A 1 78 ? 26.194 -5.123 -45.132 1.00 86.19 78 LEU A N 1
ATOM 562 C CA . LEU A 1 78 ? 25.606 -3.892 -44.598 1.00 86.19 78 LEU A CA 1
ATOM 563 C C . LEU A 1 78 ? 25.372 -4.004 -43.086 1.00 86.19 78 LEU A C 1
ATOM 565 O O . LEU A 1 78 ? 24.813 -4.993 -42.610 1.00 86.19 78 LEU A O 1
ATOM 569 N N . GLN A 1 79 ? 25.778 -2.979 -42.342 1.00 79.88 79 GLN A N 1
ATOM 570 C CA . GLN A 1 79 ? 25.583 -2.860 -40.900 1.00 79.88 79 GLN A CA 1
ATOM 571 C C . GLN A 1 79 ? 25.072 -1.459 -40.564 1.00 79.88 79 GLN A C 1
ATOM 573 O O . GLN A 1 79 ? 25.709 -0.470 -40.919 1.00 79.88 79 GLN A O 1
ATOM 578 N N . ALA A 1 80 ? 23.948 -1.382 -39.851 1.00 81.88 80 ALA A N 1
ATOM 579 C CA . ALA A 1 80 ? 23.458 -0.130 -39.290 1.00 81.88 80 ALA A CA 1
ATOM 580 C C . ALA A 1 80 ? 24.316 0.292 -38.087 1.00 81.88 80 ALA A C 1
ATOM 582 O O . ALA A 1 80 ? 24.694 -0.544 -37.260 1.00 81.88 80 ALA A O 1
ATOM 583 N N . ILE A 1 81 ? 24.598 1.586 -37.983 1.00 68.81 81 ILE A N 1
ATOM 584 C CA . ILE A 1 81 ? 25.266 2.192 -36.840 1.00 68.81 81 ILE A CA 1
ATOM 585 C C . ILE A 1 81 ? 24.192 2.840 -35.966 1.00 68.81 81 ILE A C 1
ATOM 587 O O . ILE A 1 81 ? 23.563 3.822 -36.346 1.00 68.81 81 ILE A O 1
ATOM 591 N N . SER A 1 82 ? 23.978 2.285 -34.776 1.00 61.97 82 SER A N 1
ATOM 592 C CA . SER A 1 82 ? 23.138 2.890 -33.744 1.00 61.97 82 SER A CA 1
ATOM 593 C C . SER A 1 82 ? 23.904 2.910 -32.428 1.00 61.97 82 SER A C 1
ATOM 595 O O . SER A 1 82 ? 24.326 1.853 -31.953 1.00 61.97 82 SER A O 1
ATOM 597 N N . ALA A 1 83 ? 24.050 4.080 -31.806 1.00 57.03 83 ALA A N 1
ATOM 598 C CA . ALA A 1 83 ? 24.397 4.140 -30.393 1.00 57.03 83 ALA A CA 1
ATOM 599 C C . ALA A 1 83 ? 23.155 3.708 -29.604 1.00 57.03 83 ALA A C 1
ATOM 601 O O . ALA A 1 83 ? 22.134 4.394 -29.630 1.00 57.03 83 ALA A O 1
ATOM 602 N N . ALA A 1 84 ? 23.206 2.548 -28.950 1.00 51.66 84 ALA A N 1
ATOM 603 C CA . ALA A 1 84 ? 22.148 2.188 -28.019 1.00 51.66 84 ALA A CA 1
ATOM 604 C C . ALA A 1 84 ? 22.208 3.174 -26.838 1.00 51.66 84 ALA A C 1
ATOM 606 O O . ALA A 1 84 ? 23.265 3.275 -26.211 1.00 51.66 84 ALA A O 1
ATOM 607 N N . PRO A 1 85 ? 21.127 3.906 -26.514 1.00 53.09 85 PRO A N 1
ATOM 608 C CA . PRO A 1 85 ? 21.082 4.624 -25.251 1.00 53.09 85 PRO A CA 1
ATOM 609 C C . PRO A 1 85 ? 21.194 3.597 -24.121 1.00 53.09 85 PRO A C 1
ATOM 611 O O . PRO A 1 85 ? 20.429 2.629 -24.080 1.00 53.09 85 PRO A O 1
ATOM 614 N N . ILE A 1 86 ? 22.147 3.789 -23.209 1.00 56.94 86 ILE A N 1
ATOM 615 C CA . ILE A 1 86 ? 22.258 2.965 -22.003 1.00 56.94 86 ILE A CA 1
ATOM 616 C C . ILE A 1 86 ? 21.159 3.436 -21.049 1.00 56.94 86 ILE A C 1
ATOM 618 O O . ILE A 1 86 ? 21.346 4.356 -20.253 1.00 56.94 86 ILE A O 1
ATOM 622 N N . MET A 1 87 ? 19.971 2.846 -21.179 1.00 55.50 87 MET A N 1
ATOM 623 C CA . MET A 1 87 ? 18.840 3.158 -20.308 1.00 55.50 87 MET A CA 1
ATOM 624 C C . MET A 1 87 ? 18.999 2.430 -18.971 1.00 55.50 87 MET A C 1
ATOM 626 O O . MET A 1 87 ? 18.719 1.239 -18.872 1.00 55.50 87 MET A O 1
ATOM 630 N N . GLY A 1 88 ? 19.418 3.173 -17.944 1.00 61.75 88 GLY A N 1
ATOM 631 C CA . GLY A 1 88 ? 19.568 2.675 -16.574 1.00 61.75 88 GLY A CA 1
ATOM 632 C C . GLY A 1 88 ? 20.894 1.953 -16.326 1.00 61.75 88 GLY A C 1
ATOM 633 O O . GLY A 1 88 ? 21.388 1.207 -17.166 1.00 61.75 88 GLY A O 1
ATOM 634 N N . ASN A 1 89 ? 21.481 2.195 -15.156 1.00 66.81 89 ASN A N 1
ATOM 635 C CA . ASN A 1 89 ? 22.622 1.440 -14.642 1.00 66.81 89 ASN A CA 1
ATOM 636 C C . ASN A 1 89 ? 22.202 0.719 -13.354 1.00 66.81 89 ASN A C 1
ATOM 638 O O . ASN A 1 89 ? 21.216 1.089 -12.716 1.00 66.81 89 ASN A O 1
ATOM 642 N N . THR A 1 90 ? 22.937 -0.305 -12.951 1.00 66.19 90 THR A N 1
ATOM 643 C CA . THR A 1 90 ? 22.787 -0.937 -11.641 1.00 66.19 90 THR A CA 1
ATOM 644 C C . THR A 1 90 ? 23.952 -0.481 -10.776 1.00 66.19 90 THR A C 1
ATOM 646 O O . THR A 1 90 ? 25.096 -0.504 -11.233 1.00 66.19 90 THR A O 1
ATOM 649 N N . ASP A 1 91 ? 23.693 -0.035 -9.545 1.00 68.50 91 ASP A N 1
ATOM 650 C CA . ASP A 1 91 ? 24.789 0.157 -8.605 1.00 68.50 91 ASP A CA 1
ATOM 651 C C . ASP A 1 91 ? 25.501 -1.196 -8.413 1.00 68.50 91 ASP A C 1
ATOM 653 O O . ASP A 1 91 ? 24.887 -2.255 -8.277 1.00 68.50 91 ASP A O 1
ATOM 657 N N . ALA A 1 92 ? 26.826 -1.191 -8.524 1.00 63.16 92 ALA A N 1
ATOM 658 C CA . ALA A 1 92 ? 27.593 -2.432 -8.455 1.00 63.16 92 ALA A CA 1
ATOM 659 C C . ALA A 1 92 ? 27.621 -3.015 -7.029 1.00 63.16 92 ALA A C 1
ATOM 661 O O . ALA A 1 92 ? 28.012 -4.162 -6.838 1.00 63.16 92 ALA A O 1
ATOM 662 N N . GLU A 1 93 ? 27.227 -2.215 -6.036 1.00 72.75 93 GLU A N 1
ATOM 663 C CA . GLU A 1 93 ? 27.409 -2.489 -4.612 1.00 72.75 93 GLU A CA 1
ATOM 664 C C . GLU A 1 93 ? 26.137 -3.047 -3.949 1.00 72.75 93 GLU A C 1
ATOM 666 O O . GLU A 1 93 ? 26.239 -3.897 -3.069 1.00 72.75 93 GLU A O 1
ATOM 671 N N . ASN A 1 94 ? 24.940 -2.651 -4.409 1.00 66.25 94 ASN A N 1
ATOM 672 C CA . ASN A 1 94 ? 23.653 -3.038 -3.813 1.00 66.25 94 ASN A CA 1
ATOM 673 C C . ASN A 1 94 ? 22.645 -3.622 -4.825 1.00 66.25 94 ASN A C 1
ATOM 675 O O . ASN A 1 94 ? 21.520 -3.951 -4.442 1.00 66.25 94 ASN A O 1
ATOM 679 N N . GLY A 1 95 ? 22.999 -3.741 -6.111 1.00 72.75 95 GLY A N 1
ATOM 680 C CA . GLY A 1 95 ? 22.093 -4.213 -7.159 1.00 72.75 95 GLY A CA 1
ATOM 681 C C . GLY A 1 95 ? 20.934 -3.254 -7.468 1.00 72.75 95 GLY A C 1
ATOM 682 O O . GLY A 1 95 ? 19.942 -3.669 -8.075 1.00 72.75 95 GLY A O 1
ATOM 683 N N . LYS A 1 96 ? 21.008 -1.986 -7.043 1.00 75.50 96 LYS A N 1
ATOM 684 C CA . LYS A 1 96 ? 19.899 -1.028 -7.156 1.00 75.50 96 LYS A CA 1
ATOM 685 C C . LYS A 1 96 ? 19.933 -0.290 -8.491 1.00 75.50 96 LYS A C 1
ATOM 687 O O . LYS A 1 96 ? 20.980 0.156 -8.948 1.00 75.50 96 LYS A O 1
ATOM 692 N N . ALA A 1 97 ? 18.771 -0.125 -9.118 1.00 77.69 97 ALA A N 1
ATOM 693 C CA . ALA A 1 97 ? 18.654 0.637 -10.355 1.00 77.69 97 ALA A CA 1
ATOM 694 C C . ALA A 1 97 ? 18.985 2.127 -10.119 1.00 77.69 97 ALA A C 1
ATOM 696 O O . ALA A 1 97 ? 18.512 2.739 -9.160 1.00 77.69 97 ALA A O 1
ATOM 697 N N . THR A 1 98 ? 19.797 2.706 -10.999 1.00 79.69 98 THR A N 1
ATOM 698 C CA . THR A 1 98 ? 20.273 4.095 -10.962 1.00 79.69 98 THR A CA 1
ATOM 699 C C . THR A 1 98 ? 20.177 4.732 -12.346 1.00 79.69 98 THR A C 1
ATOM 701 O O . THR A 1 98 ? 19.973 4.060 -13.362 1.00 79.69 98 THR A O 1
ATOM 704 N N . VAL A 1 99 ? 20.299 6.059 -12.391 1.00 81.25 99 VAL A N 1
ATOM 705 C CA . VAL A 1 99 ? 20.323 6.813 -13.647 1.00 81.25 99 VAL A CA 1
ATOM 706 C C . VAL A 1 99 ? 21.525 6.378 -14.484 1.00 81.25 99 VAL A C 1
ATOM 708 O O . VAL A 1 99 ? 22.660 6.381 -14.010 1.00 81.25 99 VAL A O 1
ATOM 711 N N . GLY A 1 100 ? 21.261 5.989 -15.732 1.00 79.00 100 GLY A N 1
ATOM 712 C CA . GLY A 1 100 ? 22.300 5.605 -16.678 1.00 79.00 100 GLY A CA 1
ATOM 713 C C . GLY A 1 100 ? 23.129 6.800 -17.146 1.00 79.00 100 GLY A C 1
ATOM 714 O O . GLY A 1 100 ? 22.699 7.955 -17.081 1.00 79.00 100 GLY A O 1
ATOM 715 N N . THR A 1 101 ? 24.323 6.510 -17.652 1.00 80.44 101 THR A N 1
ATOM 716 C CA . THR A 1 101 ? 25.102 7.464 -18.441 1.00 80.44 101 THR A CA 1
ATOM 717 C C . THR A 1 101 ? 25.440 6.833 -19.783 1.00 80.44 101 THR A C 1
ATOM 719 O O . THR A 1 101 ? 25.674 5.626 -19.861 1.00 80.44 101 THR A O 1
ATOM 722 N N . SER A 1 102 ? 25.443 7.639 -20.842 1.00 80.31 102 SER A N 1
ATOM 723 C CA . SER A 1 102 ? 25.854 7.208 -22.180 1.00 80.31 102 SER A CA 1
ATOM 724 C C . SER A 1 102 ? 27.011 8.080 -22.672 1.00 80.31 102 SER A C 1
ATOM 726 O O . SER A 1 102 ? 26.978 9.298 -22.466 1.00 80.31 102 SER A O 1
ATOM 728 N N . PRO A 1 103 ? 28.040 7.496 -23.307 1.00 84.19 103 PRO A N 1
ATOM 729 C CA . PRO A 1 103 ? 29.126 8.275 -23.876 1.00 84.19 103 PRO A CA 1
ATOM 730 C C . PRO A 1 103 ? 28.631 9.074 -25.086 1.00 84.19 103 PRO A C 1
ATOM 732 O O . PRO A 1 103 ? 28.018 8.532 -26.004 1.00 84.19 103 PRO A O 1
ATOM 735 N N . GLU A 1 104 ? 28.941 10.362 -25.089 1.00 87.38 104 GLU A N 1
ATOM 736 C CA . GLU A 1 104 ? 28.817 11.272 -26.220 1.00 87.38 104 GLU A CA 1
ATOM 737 C C . GLU A 1 104 ? 30.228 11.619 -26.699 1.00 87.38 104 GLU A C 1
ATOM 739 O O . GLU A 1 104 ? 31.105 11.946 -25.895 1.00 87.38 104 GLU A O 1
ATOM 744 N N . TYR A 1 105 ? 30.452 11.518 -28.005 1.00 89.06 105 TYR A N 1
ATOM 745 C CA . TYR A 1 105 ? 31.735 11.816 -28.629 1.00 89.06 105 TYR A CA 1
ATOM 746 C C . TYR A 1 105 ? 31.615 13.135 -29.381 1.00 89.06 105 TYR A C 1
ATOM 748 O O . TYR A 1 105 ? 30.700 13.280 -30.188 1.00 89.06 105 TYR A O 1
ATOM 756 N N . THR A 1 106 ? 32.524 14.077 -29.141 1.00 90.50 106 THR A N 1
ATOM 757 C CA . THR A 1 106 ? 32.571 15.361 -29.855 1.00 90.50 106 THR A CA 1
ATOM 758 C C . THR A 1 106 ? 33.971 15.667 -30.365 1.00 90.50 106 THR A C 1
ATOM 760 O O . THR A 1 106 ? 34.955 15.205 -29.786 1.00 90.50 106 THR A O 1
ATOM 763 N N . ASP A 1 107 ? 34.081 16.459 -31.429 1.00 89.75 107 ASP A N 1
ATOM 764 C CA . ASP A 1 107 ? 35.369 17.012 -31.865 1.00 89.75 107 ASP A CA 1
ATOM 765 C C . ASP A 1 107 ? 35.754 18.291 -31.086 1.00 89.75 107 ASP A C 1
ATOM 767 O O . ASP A 1 107 ? 35.032 18.738 -30.191 1.00 89.75 107 ASP A O 1
ATOM 771 N N . GLU A 1 108 ? 36.889 18.905 -31.437 1.00 90.56 108 GLU A N 1
ATOM 772 C CA . GLU A 1 108 ? 37.377 20.165 -30.844 1.00 90.56 108 GLU A CA 1
ATOM 773 C C . GLU A 1 108 ? 36.414 21.356 -31.009 1.00 90.56 108 GLU A C 1
ATOM 775 O O . GLU A 1 108 ? 36.508 22.336 -30.268 1.00 90.56 108 GLU A O 1
ATOM 780 N N . LYS A 1 109 ? 35.499 21.294 -31.983 1.00 88.38 109 LYS A N 1
ATOM 781 C CA . LYS A 1 109 ? 34.497 22.333 -32.255 1.00 88.38 109 LYS A CA 1
ATOM 782 C C . LYS A 1 109 ? 33.172 22.061 -31.539 1.00 88.38 109 LYS A C 1
ATOM 784 O O . LYS A 1 109 ? 32.303 22.931 -31.546 1.00 88.38 109 LYS A O 1
ATOM 789 N N . GLY A 1 110 ? 33.033 20.898 -30.900 1.00 83.81 110 GLY A N 1
ATOM 790 C CA . GLY A 1 110 ? 31.813 20.462 -30.228 1.00 83.81 110 GLY A CA 1
ATOM 791 C C . GLY A 1 110 ? 30.812 19.753 -31.145 1.00 83.81 110 GLY A C 1
ATOM 792 O O . GLY A 1 110 ? 29.682 19.520 -30.716 1.00 83.81 110 GLY A O 1
ATOM 793 N N . ASP A 1 111 ? 31.194 19.394 -32.375 1.00 82.50 111 ASP A N 1
ATOM 794 C CA . ASP A 1 111 ? 30.331 18.625 -33.279 1.00 82.50 111 ASP A CA 1
ATOM 795 C C . ASP A 1 111 ? 30.207 17.177 -32.781 1.00 82.50 111 ASP A C 1
ATOM 797 O O . ASP A 1 111 ? 31.214 16.553 -32.443 1.00 82.50 111 ASP A O 1
ATOM 801 N N . ILE A 1 112 ? 28.992 16.615 -32.780 1.00 83.75 112 ILE A N 1
ATOM 802 C CA . ILE A 1 112 ? 28.739 15.218 -32.385 1.00 83.75 112 ILE A CA 1
ATOM 803 C C . ILE A 1 112 ? 29.368 14.253 -33.400 1.00 83.75 112 ILE A C 1
ATOM 805 O O . ILE A 1 112 ? 29.193 14.389 -34.613 1.00 83.75 112 ILE A O 1
ATOM 809 N N . LEU A 1 113 ? 30.047 13.230 -32.885 1.00 84.38 113 LEU A N 1
ATOM 810 C CA . LEU A 1 113 ? 30.703 12.173 -33.642 1.00 84.38 113 LEU A CA 1
ATOM 811 C C . LEU A 1 113 ? 30.038 10.821 -33.396 1.00 84.38 113 LEU A C 1
ATOM 813 O O . LEU A 1 113 ? 29.545 10.516 -32.309 1.00 84.38 113 LEU A O 1
ATOM 817 N N . THR A 1 114 ? 30.104 9.966 -34.407 1.00 82.31 114 THR A N 1
ATOM 818 C CA . THR A 1 114 ? 29.669 8.574 -34.321 1.00 82.31 114 THR A CA 1
ATOM 819 C C . THR A 1 114 ? 30.884 7.668 -34.177 1.00 82.31 114 THR A C 1
ATOM 821 O O . THR A 1 114 ? 31.782 7.692 -35.019 1.00 82.31 114 THR A O 1
ATOM 824 N N . LYS A 1 115 ? 30.914 6.846 -33.123 1.00 85.44 115 LYS A N 1
ATOM 825 C CA . LYS A 1 115 ? 31.930 5.801 -32.961 1.00 85.44 115 LYS A CA 1
ATOM 826 C C . LYS A 1 115 ? 31.521 4.554 -33.741 1.00 85.44 115 LYS A C 1
ATOM 828 O O . LYS A 1 115 ? 30.476 3.963 -33.470 1.00 85.44 115 LYS A O 1
ATOM 833 N N . ARG A 1 116 ? 32.353 4.138 -34.692 1.00 78.44 116 ARG A N 1
ATOM 834 C CA . ARG A 1 116 ? 32.154 2.924 -35.489 1.00 78.44 116 ARG A CA 1
ATOM 835 C C . ARG A 1 116 ? 32.622 1.668 -34.732 1.00 78.44 116 ARG A C 1
ATOM 837 O O . ARG A 1 116 ? 33.437 1.767 -33.811 1.00 78.44 116 ARG A O 1
ATOM 844 N N . PRO A 1 117 ? 32.152 0.465 -35.123 1.00 75.19 117 PRO A N 1
ATOM 845 C CA . PRO A 1 117 ? 32.577 -0.799 -34.509 1.00 75.19 117 PRO A CA 1
ATOM 846 C C . PRO A 1 117 ? 34.081 -1.089 -34.620 1.00 75.19 117 PRO A C 1
ATOM 848 O O . PRO A 1 117 ? 34.622 -1.817 -33.794 1.00 75.19 117 PRO A O 1
ATOM 851 N N . ASP A 1 118 ? 34.752 -0.522 -35.625 1.00 75.94 118 ASP A N 1
ATOM 852 C CA . ASP A 1 118 ? 36.206 -0.609 -35.811 1.00 75.94 118 ASP A CA 1
ATOM 853 C C . ASP A 1 118 ? 37.002 0.324 -34.875 1.00 75.94 118 ASP A C 1
ATOM 855 O O . ASP A 1 118 ? 38.231 0.308 -34.884 1.00 75.94 118 ASP A O 1
ATOM 859 N N . GLY A 1 119 ? 36.312 1.116 -34.047 1.00 81.00 119 GLY A N 1
ATOM 860 C CA . GLY A 1 119 ? 36.905 2.052 -33.098 1.00 81.00 119 GLY A CA 1
ATOM 861 C C . GLY A 1 119 ? 37.164 3.453 -33.655 1.00 81.00 119 GLY A C 1
ATOM 862 O O . GLY A 1 119 ? 37.575 4.314 -32.879 1.00 81.00 119 GLY A O 1
ATOM 863 N N . THR A 1 120 ? 36.906 3.705 -34.942 1.00 85.56 120 THR A N 1
ATOM 864 C CA . THR A 1 120 ? 37.072 5.036 -35.549 1.00 85.56 120 THR A CA 1
ATOM 865 C C . THR A 1 120 ? 35.911 5.974 -35.216 1.00 85.56 120 THR A C 1
ATOM 867 O O . THR A 1 120 ? 34.795 5.532 -34.928 1.00 85.56 120 THR A O 1
ATOM 870 N N . PHE A 1 121 ? 36.168 7.283 -35.257 1.00 85.88 121 PHE A N 1
ATOM 871 C CA . PHE A 1 121 ? 35.166 8.322 -35.030 1.00 85.88 121 PHE A CA 1
ATOM 872 C C . PHE A 1 121 ? 34.913 9.091 -36.316 1.00 85.88 121 PHE A C 1
ATOM 874 O O . PHE A 1 121 ? 35.860 9.500 -36.990 1.00 85.88 121 PHE A O 1
ATOM 881 N N . VAL A 1 122 ? 33.642 9.293 -36.652 1.00 82.38 122 VAL A N 1
ATOM 882 C CA . VAL A 1 122 ? 33.252 9.988 -37.880 1.00 82.38 122 VAL A CA 1
ATOM 883 C C . VAL A 1 122 ? 32.238 11.090 -37.627 1.00 82.38 122 VAL A C 1
ATOM 885 O O . VAL A 1 122 ? 31.359 10.962 -36.770 1.00 82.38 122 VAL A O 1
ATOM 888 N N . LYS A 1 123 ? 32.364 12.171 -38.398 1.00 80.38 123 LYS A N 1
ATOM 889 C CA . LYS A 1 123 ? 31.359 13.235 -38.501 1.00 80.38 123 LYS A CA 1
ATOM 890 C C . LYS A 1 123 ? 30.140 12.758 -39.291 1.00 80.38 123 LYS A C 1
ATOM 892 O O . LYS A 1 123 ? 30.188 11.728 -39.959 1.00 80.38 123 LYS A O 1
ATOM 897 N N . VAL A 1 124 ? 29.066 13.551 -39.262 1.00 67.75 124 VAL A N 1
ATOM 898 C CA . VAL A 1 124 ? 27.832 13.317 -40.042 1.00 67.75 124 VAL A CA 1
ATOM 899 C C . VAL A 1 124 ? 28.092 13.267 -41.556 1.00 67.75 124 VAL A C 1
ATOM 901 O O . VAL A 1 124 ? 27.382 12.568 -42.270 1.00 67.75 124 VAL A O 1
ATOM 904 N N . ASP A 1 125 ? 29.126 13.956 -42.044 1.00 69.25 125 ASP A N 1
ATOM 905 C CA . ASP A 1 125 ? 29.539 13.951 -43.455 1.00 69.25 125 ASP A CA 1
ATOM 906 C C . ASP A 1 125 ? 30.456 12.770 -43.841 1.00 69.25 125 ASP A C 1
ATOM 908 O O . ASP A 1 125 ? 30.925 12.697 -44.975 1.00 69.25 125 ASP A O 1
ATOM 912 N N . GLY A 1 126 ? 30.728 11.850 -42.907 1.00 67.44 126 GLY A N 1
ATOM 913 C CA . GLY A 1 126 ? 31.571 10.672 -43.123 1.00 67.44 126 GLY A CA 1
ATOM 914 C C . GLY A 1 126 ? 33.075 10.903 -42.928 1.00 67.44 126 GLY A C 1
ATOM 915 O O . GLY A 1 126 ? 33.843 9.938 -42.995 1.00 67.44 126 GLY A O 1
ATOM 916 N N . THR A 1 127 ? 33.514 12.133 -42.641 1.00 78.44 127 THR A N 1
ATOM 917 C CA . THR A 1 127 ? 34.929 12.450 -42.391 1.00 78.44 127 THR A CA 1
ATOM 918 C C . THR A 1 127 ? 35.428 11.769 -41.120 1.00 78.44 127 THR A C 1
ATOM 920 O O . THR A 1 127 ? 34.809 11.887 -40.060 1.00 78.44 127 THR A O 1
ATOM 923 N N . VAL A 1 128 ? 36.574 11.089 -41.212 1.00 86.06 128 VAL A N 1
ATOM 924 C CA . VAL A 1 128 ? 37.244 10.464 -40.063 1.00 86.06 128 VAL A CA 1
ATOM 925 C C . VAL A 1 128 ? 37.947 11.527 -39.223 1.00 86.06 128 VAL A C 1
ATOM 927 O O . VAL A 1 128 ? 38.682 12.361 -39.750 1.00 86.06 128 VAL A O 1
ATOM 930 N N . VAL A 1 129 ? 37.737 11.470 -37.910 1.00 87.75 129 VAL A N 1
ATOM 931 C CA . VAL A 1 129 ? 38.397 12.323 -36.918 1.00 87.75 129 VAL A CA 1
ATOM 932 C C . VAL A 1 129 ? 39.447 11.496 -36.181 1.00 87.75 129 VAL A C 1
ATOM 934 O O . VAL A 1 129 ? 39.175 10.369 -35.762 1.00 87.75 129 VAL A O 1
ATOM 937 N N . ASP A 1 130 ? 40.652 12.052 -36.036 1.00 91.00 130 ASP A N 1
ATOM 938 C CA . ASP A 1 130 ? 41.710 11.448 -35.224 1.00 91.00 130 ASP A CA 1
ATOM 939 C C . ASP A 1 130 ? 41.223 11.304 -33.777 1.00 91.00 130 ASP A C 1
ATOM 941 O O . ASP A 1 130 ? 40.709 12.259 -33.195 1.00 91.00 130 ASP A O 1
ATOM 945 N N . ALA A 1 131 ? 41.399 10.119 -33.191 1.00 89.38 131 ALA A N 1
ATOM 946 C CA . ALA A 1 131 ? 41.003 9.834 -31.818 1.00 89.38 131 ALA A CA 1
ATOM 947 C C . ALA A 1 131 ? 41.644 10.794 -30.797 1.00 89.38 131 ALA A C 1
ATOM 949 O O . ALA A 1 131 ? 41.041 11.040 -29.754 1.00 89.38 131 ALA A O 1
ATOM 950 N N . ALA A 1 132 ? 42.820 11.365 -31.096 1.00 90.56 132 ALA A N 1
ATOM 951 C CA . ALA A 1 132 ? 43.464 12.377 -30.254 1.00 90.56 132 ALA A CA 1
ATOM 952 C C . ALA A 1 132 ? 42.645 13.677 -30.126 1.00 90.56 132 ALA A C 1
ATOM 954 O O . ALA A 1 132 ? 42.767 14.378 -29.123 1.00 90.56 132 ALA A O 1
ATOM 955 N N . ASN A 1 133 ? 41.781 13.962 -31.104 1.00 92.19 133 ASN A N 1
ATOM 956 C CA . ASN A 1 133 ? 40.959 15.174 -31.172 1.00 92.19 133 ASN A CA 1
ATOM 957 C C . ASN A 1 133 ? 39.500 14.913 -30.755 1.00 92.19 133 ASN A C 1
ATOM 959 O O . ASN A 1 133 ? 38.627 15.758 -30.967 1.00 92.19 133 ASN A O 1
ATOM 963 N N . VAL A 1 134 ? 39.212 13.731 -30.197 1.00 92.12 134 VAL A N 1
ATOM 964 C CA . VAL A 1 134 ? 37.875 13.338 -29.746 1.00 92.12 134 VAL A CA 1
ATOM 965 C C . VAL A 1 134 ? 37.761 13.512 -28.240 1.00 92.12 134 VAL A C 1
ATOM 967 O O . VAL A 1 134 ? 38.477 12.887 -27.459 1.00 92.12 134 VAL A O 1
ATOM 970 N N . THR A 1 135 ? 36.783 14.304 -27.820 1.00 93.06 135 THR A N 1
ATOM 971 C CA . THR A 1 135 ? 36.375 14.387 -26.418 1.00 93.06 135 THR A CA 1
ATOM 972 C C . THR A 1 135 ? 35.248 13.391 -26.169 1.00 93.06 135 THR A C 1
ATOM 974 O O . THR A 1 135 ? 34.242 13.392 -26.874 1.00 93.06 135 THR A O 1
ATOM 977 N N . THR A 1 136 ? 35.402 12.530 -25.161 1.00 91.06 136 THR A N 1
ATOM 978 C CA . THR A 1 136 ? 34.327 11.640 -24.696 1.00 91.06 136 THR A CA 1
ATOM 979 C C . THR A 1 136 ? 33.729 12.206 -23.420 1.00 91.06 136 THR A C 1
ATOM 981 O O . THR A 1 136 ? 34.419 12.304 -22.406 1.00 91.06 136 THR A O 1
ATOM 984 N N . THR A 1 137 ? 32.443 12.536 -23.450 1.00 87.19 137 THR A N 1
ATOM 985 C CA . THR A 1 137 ? 31.699 12.989 -22.273 1.00 87.19 137 THR A CA 1
ATOM 986 C C . THR A 1 137 ? 30.600 11.991 -21.957 1.00 87.19 137 THR A C 1
ATOM 988 O O . THR A 1 137 ? 29.746 11.726 -22.793 1.00 87.19 137 THR A O 1
ATOM 991 N N . ASN A 1 138 ? 30.568 11.460 -20.737 1.00 85.56 138 ASN A N 1
ATOM 992 C CA . ASN A 1 138 ? 29.430 10.659 -20.292 1.00 85.56 138 ASN A CA 1
ATOM 993 C C . ASN A 1 138 ? 28.271 11.594 -19.948 1.00 85.56 138 ASN A C 1
ATOM 995 O O . ASN A 1 138 ? 28.312 12.306 -18.942 1.00 85.56 138 ASN A O 1
ATOM 999 N N . LYS A 1 139 ? 27.241 11.610 -20.793 1.00 83.25 139 LYS A N 1
ATOM 1000 C CA . LYS A 1 139 ? 26.020 12.369 -20.532 1.00 83.25 139 LYS A CA 1
ATOM 1001 C C . LYS A 1 139 ? 25.116 11.557 -19.619 1.00 83.25 139 LYS A C 1
ATOM 1003 O O . LYS A 1 139 ? 24.888 10.370 -19.841 1.00 83.25 139 LYS A O 1
ATOM 1008 N N . SER A 1 140 ? 24.645 12.213 -18.564 1.00 82.88 140 SER A N 1
ATOM 1009 C CA . SER A 1 140 ? 23.668 11.646 -17.643 1.00 82.88 140 SER A CA 1
ATOM 1010 C C . SER A 1 140 ? 22.276 11.713 -18.247 1.00 82.88 140 SER A C 1
ATOM 1012 O O . SER A 1 140 ? 21.904 12.734 -18.824 1.00 82.88 140 SER A O 1
ATOM 1014 N N . ASP A 1 141 ? 21.497 10.658 -18.033 1.00 78.69 141 ASP A N 1
ATOM 1015 C CA . ASP A 1 141 ? 20.073 10.617 -18.363 1.00 78.69 141 ASP A CA 1
ATOM 1016 C C . ASP A 1 141 ? 19.199 11.366 -17.333 1.00 78.69 141 ASP A C 1
ATOM 1018 O O . ASP A 1 141 ? 17.985 11.452 -17.506 1.00 78.69 141 ASP A O 1
ATOM 1022 N N . ALA A 1 142 ? 19.793 11.962 -16.290 1.00 79.50 142 ALA A N 1
ATOM 1023 C CA . ALA A 1 142 ? 19.088 12.724 -15.253 1.00 79.50 142 ALA A CA 1
ATOM 1024 C C . ALA A 1 142 ? 18.151 13.843 -15.765 1.00 79.50 142 ALA A C 1
ATOM 1026 O O . ALA A 1 142 ? 17.066 13.973 -15.207 1.00 79.50 142 ALA A O 1
ATOM 1027 N N . PRO A 1 143 ? 18.483 14.641 -16.806 1.00 81.06 143 PRO A N 1
ATOM 1028 C CA . PRO A 1 143 ? 17.605 15.717 -17.272 1.00 81.06 143 PRO A CA 1
ATOM 1029 C C . PRO A 1 143 ? 16.410 15.223 -18.107 1.00 81.06 143 PRO A C 1
ATOM 1031 O O . PRO A 1 143 ? 15.668 16.039 -18.656 1.00 81.06 143 PRO A O 1
ATOM 1034 N N . ARG A 1 144 ? 16.218 13.905 -18.261 1.00 80.50 144 ARG A N 1
ATOM 1035 C CA . ARG A 1 144 ? 15.033 13.348 -18.927 1.00 80.50 144 ARG A CA 1
ATOM 1036 C C . ARG A 1 144 ? 13.781 13.563 -18.072 1.00 80.50 144 ARG A C 1
ATOM 1038 O O . ARG A 1 144 ? 13.854 13.623 -16.855 1.00 80.50 144 ARG A O 1
ATOM 1045 N N . VAL A 1 145 ? 12.622 13.629 -18.735 1.00 73.38 145 VAL A N 1
ATOM 1046 C CA . VAL A 1 145 ? 11.306 13.896 -18.108 1.00 73.38 145 VAL A CA 1
ATOM 1047 C C . VAL A 1 145 ? 10.943 12.872 -17.021 1.00 73.38 145 VAL A C 1
ATOM 1049 O O . VAL A 1 145 ? 10.224 13.205 -16.087 1.00 73.38 145 VAL A O 1
ATOM 1052 N N . ALA A 1 146 ? 11.445 11.642 -17.138 1.00 77.94 146 ALA A N 1
ATOM 1053 C CA . ALA A 1 146 ? 11.462 10.653 -16.070 1.00 77.94 146 ALA A CA 1
ATOM 1054 C C . ALA A 1 146 ? 12.727 9.804 -16.217 1.00 77.94 146 ALA A C 1
ATOM 1056 O O . ALA A 1 146 ? 12.979 9.242 -17.290 1.00 77.94 146 ALA A O 1
ATOM 1057 N N . ASN A 1 147 ? 13.518 9.709 -15.153 1.00 83.56 147 ASN A N 1
ATOM 1058 C CA . ASN A 1 147 ? 14.684 8.835 -15.094 1.00 83.56 147 ASN A CA 1
ATOM 1059 C C . ASN A 1 147 ? 14.491 7.725 -14.039 1.00 83.56 147 ASN A C 1
ATOM 1061 O O . ASN A 1 147 ? 13.588 7.764 -13.204 1.00 83.56 147 ASN A O 1
ATOM 1065 N N . VAL A 1 148 ? 15.335 6.690 -14.091 1.00 81.94 148 VAL A N 1
ATOM 1066 C CA . VAL A 1 148 ? 15.272 5.549 -13.155 1.00 81.94 148 VAL A CA 1
ATOM 1067 C C . VAL A 1 148 ? 15.437 5.995 -11.697 1.00 81.94 148 VAL A C 1
ATOM 1069 O O . VAL A 1 148 ? 14.809 5.418 -10.811 1.00 81.94 148 VAL A O 1
ATOM 1072 N N . GLY A 1 149 ? 16.239 7.034 -11.449 1.00 81.56 149 GLY A N 1
ATOM 1073 C CA . GLY A 1 149 ? 16.395 7.643 -10.130 1.00 81.56 149 GLY A CA 1
ATOM 1074 C C . GLY A 1 149 ? 15.081 8.223 -9.610 1.00 81.56 149 GLY A C 1
ATOM 1075 O O . GLY A 1 149 ? 14.675 7.869 -8.506 1.00 81.56 149 GLY A O 1
ATOM 1076 N N . ASP A 1 150 ? 14.375 9.008 -10.428 1.00 84.50 150 ASP A N 1
ATOM 1077 C CA . ASP A 1 150 ? 13.076 9.597 -10.073 1.00 84.50 150 ASP A CA 1
ATOM 1078 C C . ASP A 1 150 ? 12.043 8.514 -9.746 1.00 84.50 150 ASP A C 1
ATOM 1080 O O . ASP A 1 150 ? 11.285 8.640 -8.785 1.00 84.50 150 ASP A O 1
ATOM 1084 N N . ILE A 1 151 ? 12.012 7.425 -10.525 1.00 85.12 151 ILE A N 1
ATOM 1085 C CA . ILE A 1 151 ? 11.085 6.302 -10.310 1.00 85.12 151 ILE A CA 1
ATOM 1086 C C . ILE A 1 151 ? 11.379 5.625 -8.972 1.00 85.12 151 ILE A C 1
ATOM 1088 O O . ILE A 1 151 ? 10.470 5.381 -8.179 1.00 85.12 151 ILE A O 1
ATOM 1092 N N . VAL A 1 152 ? 12.651 5.339 -8.703 1.00 83.19 152 VAL A N 1
ATOM 1093 C CA . VAL A 1 152 ? 13.094 4.726 -7.450 1.00 83.19 152 VAL A CA 1
ATOM 1094 C C . VAL A 1 152 ? 12.791 5.632 -6.258 1.00 83.19 152 VAL A C 1
ATOM 1096 O O . VAL A 1 152 ? 12.319 5.152 -5.228 1.00 83.19 152 VAL A O 1
ATOM 1099 N N . GLU A 1 153 ? 13.049 6.932 -6.368 1.00 84.25 153 GLU A N 1
ATOM 1100 C CA . GLU A 1 153 ? 12.721 7.905 -5.328 1.00 84.25 153 GLU A CA 1
ATOM 1101 C C . GLU A 1 153 ? 11.210 7.985 -5.099 1.00 84.25 153 GLU A C 1
ATOM 1103 O O . GLU A 1 153 ? 10.764 7.931 -3.955 1.00 84.25 153 GLU A O 1
ATOM 1108 N N . THR A 1 154 ? 10.428 8.028 -6.179 1.00 86.94 154 THR A N 1
ATOM 1109 C CA . THR A 1 154 ? 8.964 8.047 -6.123 1.00 86.94 154 THR A CA 1
ATOM 1110 C C . THR A 1 154 ? 8.443 6.805 -5.418 1.00 86.94 154 THR A C 1
ATOM 1112 O O . THR A 1 154 ? 7.719 6.942 -4.442 1.00 86.94 154 THR A O 1
ATOM 1115 N N . ILE A 1 155 ? 8.860 5.599 -5.816 1.00 86.75 155 ILE A N 1
ATOM 1116 C CA . ILE A 1 155 ? 8.438 4.348 -5.165 1.00 86.75 155 ILE A CA 1
ATOM 1117 C C . ILE A 1 155 ? 8.759 4.378 -3.666 1.00 86.75 155 ILE A C 1
ATOM 1119 O O . ILE A 1 155 ? 7.880 4.106 -2.853 1.00 86.75 155 ILE A O 1
ATOM 1123 N N . ASN A 1 156 ? 9.976 4.780 -3.288 1.00 83.25 156 ASN A N 1
ATOM 1124 C CA . ASN A 1 156 ? 10.394 4.813 -1.882 1.00 83.25 156 ASN A CA 1
ATOM 1125 C C . ASN A 1 156 ? 9.709 5.911 -1.049 1.00 83.25 156 ASN A C 1
ATOM 1127 O O . ASN A 1 156 ? 9.767 5.853 0.174 1.00 83.25 156 ASN A O 1
ATOM 1131 N N . LYS A 1 157 ? 9.097 6.913 -1.691 1.00 85.44 157 LYS A N 1
ATOM 1132 C CA . LYS A 1 157 ? 8.346 7.998 -1.035 1.00 85.44 157 LYS A CA 1
ATOM 1133 C C . LYS A 1 157 ? 6.830 7.870 -1.189 1.00 85.44 157 LYS A C 1
ATOM 1135 O O . LYS A 1 157 ? 6.089 8.655 -0.600 1.00 85.44 157 LYS A O 1
ATOM 1140 N N . THR A 1 158 ? 6.359 6.938 -2.016 1.00 91.50 158 THR A N 1
ATOM 1141 C CA . THR A 1 158 ? 4.934 6.613 -2.121 1.00 91.50 158 THR A CA 1
ATOM 1142 C C . THR A 1 158 ? 4.478 5.840 -0.892 1.00 91.50 158 THR A C 1
ATOM 1144 O O . THR A 1 158 ? 5.291 5.323 -0.134 1.00 91.50 158 THR A O 1
ATOM 1147 N N . GLY A 1 159 ? 3.168 5.765 -0.683 1.00 92.06 159 GLY A N 1
ATOM 1148 C CA . GLY A 1 159 ? 2.590 5.077 0.460 1.00 92.06 159 GLY A CA 1
ATOM 1149 C C . GLY A 1 159 ? 1.169 5.542 0.732 1.00 92.06 159 GLY A C 1
ATOM 1150 O O . GLY A 1 159 ? 0.564 6.250 -0.077 1.00 92.06 159 GLY A O 1
ATOM 1151 N N . PHE A 1 160 ? 0.649 5.167 1.895 1.00 92.69 160 PHE A N 1
ATOM 1152 C CA . PHE A 1 160 ? -0.603 5.704 2.423 1.00 92.69 160 PHE A CA 1
ATOM 1153 C C . PHE A 1 160 ? -0.397 6.215 3.849 1.00 92.69 160 PHE A C 1
ATOM 1155 O O . PHE A 1 160 ? 0.416 5.688 4.606 1.00 92.69 160 PHE A O 1
ATOM 1162 N N . ASN A 1 161 ? -1.137 7.257 4.223 1.00 91.38 161 ASN A N 1
ATOM 1163 C CA . ASN A 1 161 ? -1.134 7.745 5.598 1.00 91.38 161 ASN A CA 1
ATOM 1164 C C . ASN A 1 161 ? -2.020 6.847 6.461 1.00 91.38 161 ASN A C 1
ATOM 1166 O O . ASN A 1 161 ? -3.192 6.635 6.148 1.00 91.38 161 ASN A O 1
ATOM 1170 N N . MET A 1 162 ? -1.472 6.370 7.572 1.00 92.88 162 MET A N 1
ATOM 1171 C CA . MET A 1 162 ? -2.208 5.655 8.606 1.00 92.88 162 MET A CA 1
ATOM 1172 C C . MET A 1 162 ? -2.281 6.525 9.859 1.00 92.88 162 MET A C 1
ATOM 1174 O O . MET A 1 162 ? -1.273 7.071 10.294 1.00 92.88 162 MET A O 1
ATOM 1178 N N . SER A 1 163 ? -3.469 6.655 10.448 1.00 90.62 163 SER A N 1
ATOM 1179 C CA . SER A 1 163 ? -3.673 7.381 11.705 1.00 90.62 163 SER A CA 1
ATOM 1180 C C . SER A 1 163 ? -4.655 6.633 12.599 1.00 90.62 163 SER A C 1
ATOM 1182 O O . SER A 1 163 ? -5.514 5.897 12.110 1.00 90.62 163 SER A O 1
ATOM 1184 N N . ALA A 1 164 ? -4.536 6.827 13.911 1.00 86.44 164 ALA A N 1
ATOM 1185 C CA . ALA A 1 164 ? -5.478 6.300 14.890 1.00 86.44 164 ALA A CA 1
ATOM 1186 C C . ALA A 1 164 ? -6.184 7.475 15.572 1.00 86.44 164 ALA A C 1
ATOM 1188 O O . ALA A 1 164 ? -5.529 8.365 16.110 1.00 86.44 164 ALA A O 1
ATOM 1189 N N . ASN A 1 165 ? -7.521 7.488 15.554 1.00 82.12 165 ASN A N 1
ATOM 1190 C CA . ASN A 1 165 ? -8.342 8.551 16.154 1.00 82.12 165 ASN A CA 1
ATOM 1191 C C . ASN A 1 165 ? -7.988 9.969 15.664 1.00 82.12 165 ASN A C 1
ATOM 1193 O O . ASN A 1 165 ? -7.953 10.907 16.458 1.00 82.12 165 ASN A O 1
ATOM 1197 N N . ASN A 1 166 ? -7.698 10.128 14.366 1.00 81.50 166 ASN A N 1
ATOM 1198 C CA . ASN A 1 166 ? -7.240 11.390 13.765 1.00 81.50 166 ASN A CA 1
ATOM 1199 C C . ASN A 1 166 ? -5.974 11.982 14.428 1.00 81.50 166 ASN A C 1
ATOM 1201 O O . ASN A 1 166 ? -5.719 13.181 14.324 1.00 81.50 166 ASN A O 1
ATOM 1205 N N . ALA A 1 167 ? -5.177 11.153 15.104 1.00 70.94 167 ALA A N 1
ATOM 1206 C CA . ALA A 1 167 ? -3.921 11.518 15.747 1.00 70.94 167 ALA A CA 1
ATOM 1207 C C . ALA A 1 167 ? -2.785 10.586 15.283 1.00 70.94 167 ALA A C 1
ATOM 1209 O O . ALA A 1 167 ? -3.034 9.498 14.759 1.00 70.94 167 ALA A O 1
ATOM 1210 N N . ASN A 1 168 ? -1.532 11.019 15.478 1.00 77.38 168 ASN A N 1
ATOM 1211 C CA . ASN A 1 168 ? -0.314 10.242 15.199 1.00 77.38 168 ASN A CA 1
ATOM 1212 C C . ASN A 1 168 ? -0.270 9.640 13.780 1.00 77.38 168 ASN A C 1
ATOM 1214 O O . ASN A 1 168 ? -0.180 8.427 13.617 1.00 77.38 168 ASN A O 1
ATOM 1218 N N . SER A 1 169 ? -0.355 10.493 12.754 1.00 86.94 169 SER A N 1
ATOM 1219 C CA . SER A 1 169 ? -0.258 10.050 11.360 1.00 86.94 169 SER A CA 1
ATOM 1220 C C . SER A 1 169 ? 1.161 9.601 11.020 1.00 86.94 169 SER A C 1
ATOM 1222 O O . SER A 1 169 ? 2.113 10.361 11.199 1.00 86.94 169 SER A O 1
ATOM 1224 N N . THR A 1 170 ? 1.288 8.406 10.456 1.00 89.81 170 THR A N 1
ATOM 1225 C CA . THR A 1 170 ? 2.538 7.874 9.907 1.00 89.81 170 THR A CA 1
ATOM 1226 C C . THR A 1 170 ? 2.338 7.530 8.436 1.00 89.81 170 THR A C 1
ATOM 1228 O O . THR A 1 170 ? 1.334 6.909 8.079 1.00 89.81 170 THR A O 1
ATOM 1231 N N . LEU A 1 171 ? 3.282 7.927 7.581 1.00 92.12 171 LEU A N 1
ATOM 1232 C CA . LEU A 1 171 ? 3.336 7.444 6.203 1.00 92.12 171 LEU A CA 1
ATOM 1233 C C . LEU A 1 171 ? 3.824 5.996 6.229 1.00 92.12 171 LEU A C 1
ATOM 1235 O O . LEU A 1 171 ? 4.915 5.745 6.733 1.00 92.12 171 LEU A O 1
ATOM 1239 N N . VAL A 1 172 ? 3.014 5.076 5.711 1.00 92.75 172 VAL A N 1
ATOM 1240 C CA . VAL A 1 172 ? 3.392 3.672 5.532 1.00 92.75 172 VAL A CA 1
ATOM 1241 C C . VAL A 1 172 ? 3.969 3.510 4.131 1.00 92.75 172 VAL A C 1
ATOM 1243 O O . VAL A 1 172 ? 3.232 3.619 3.144 1.00 92.75 172 VAL A O 1
ATOM 1246 N N . ASN A 1 173 ? 5.277 3.274 4.046 1.00 91.00 173 ASN A N 1
ATOM 1247 C CA . ASN A 1 173 ? 5.990 3.107 2.775 1.00 91.00 173 ASN A CA 1
ATOM 1248 C C . ASN A 1 173 ? 5.891 1.654 2.258 1.00 91.00 173 ASN A C 1
ATOM 1250 O O . ASN A 1 173 ? 5.674 0.723 3.042 1.00 91.00 173 ASN A O 1
ATOM 1254 N N . PRO A 1 174 ? 6.085 1.409 0.947 1.00 90.19 174 PRO A N 1
ATOM 1255 C CA . PRO A 1 174 ? 6.176 0.061 0.399 1.00 90.19 174 PRO A CA 1
ATOM 1256 C C . PRO A 1 174 ? 7.198 -0.811 1.137 1.00 90.19 174 PRO A C 1
ATOM 1258 O O . PRO A 1 174 ? 8.347 -0.421 1.329 1.00 90.19 174 PRO A O 1
ATOM 1261 N N . GLY A 1 175 ? 6.777 -2.017 1.522 1.00 87.69 175 GLY A N 1
ATOM 1262 C CA . GLY A 1 175 ? 7.611 -2.985 2.241 1.00 87.69 175 GLY A CA 1
ATOM 1263 C C . GLY A 1 175 ? 7.588 -2.853 3.767 1.00 87.69 175 GLY A C 1
ATOM 1264 O O . GLY A 1 175 ? 8.056 -3.763 4.451 1.00 87.69 175 GLY A O 1
ATOM 1265 N N . GLU A 1 176 ? 7.013 -1.784 4.323 1.00 91.56 176 GLU A N 1
ATOM 1266 C CA . GLU A 1 176 ? 6.801 -1.684 5.769 1.00 91.56 176 GLU A CA 1
ATOM 1267 C C . GLU A 1 176 ? 5.697 -2.638 6.248 1.00 91.56 176 GLU A C 1
ATOM 1269 O O . GLU A 1 176 ? 4.753 -2.965 5.527 1.00 91.56 176 GLU A O 1
ATOM 1274 N N . THR A 1 177 ? 5.814 -3.092 7.498 1.00 91.81 177 THR A N 1
ATOM 1275 C CA . THR A 1 177 ? 4.805 -3.941 8.142 1.00 91.81 177 THR A CA 1
ATOM 1276 C C . THR A 1 177 ? 3.954 -3.117 9.094 1.00 91.81 177 THR A C 1
ATOM 1278 O O . THR A 1 177 ? 4.470 -2.489 10.017 1.00 91.81 177 THR A O 1
ATOM 1281 N N . VAL A 1 178 ? 2.636 -3.193 8.924 1.00 92.12 178 VAL A N 1
ATOM 1282 C CA . VAL A 1 178 ? 1.661 -2.677 9.887 1.00 92.12 178 VAL A CA 1
ATOM 1283 C C . VAL A 1 178 ? 1.128 -3.843 10.708 1.00 92.12 178 VAL A C 1
ATOM 1285 O O . VAL A 1 178 ? 0.575 -4.791 10.154 1.00 92.12 178 VAL A O 1
ATOM 1288 N N . ASN A 1 179 ? 1.276 -3.773 12.031 1.00 92.25 179 ASN A N 1
ATOM 1289 C CA . ASN A 1 179 ? 0.807 -4.812 12.941 1.00 92.25 179 ASN A CA 1
ATOM 1290 C C . ASN A 1 179 ? -0.326 -4.287 13.831 1.00 92.25 179 ASN A C 1
ATOM 1292 O O . ASN A 1 179 ? -0.103 -3.414 14.671 1.00 92.25 179 ASN A O 1
ATOM 1296 N N . PHE A 1 180 ? -1.529 -4.840 13.671 1.00 93.38 180 PHE A N 1
ATOM 1297 C CA . PHE A 1 180 ? -2.654 -4.572 14.564 1.00 93.38 180 PHE A CA 1
ATOM 1298 C C . PHE A 1 180 ? -2.665 -5.613 15.683 1.00 93.38 180 PHE A C 1
ATOM 1300 O O . PHE A 1 180 ? -2.840 -6.803 15.436 1.00 93.38 180 PHE A O 1
ATOM 1307 N N . VAL A 1 181 ? -2.471 -5.156 16.917 1.00 93.69 181 VAL A N 1
ATOM 1308 C CA . VAL A 1 181 ? -2.350 -6.022 18.095 1.00 93.69 181 VAL A CA 1
ATOM 1309 C C . VAL A 1 181 ? -3.638 -6.049 18.914 1.00 93.69 181 VAL A C 1
ATOM 1311 O O . VAL A 1 181 ? -4.428 -5.106 18.882 1.00 93.69 181 VAL A O 1
ATOM 1314 N N . ASN A 1 182 ? -3.833 -7.124 19.681 1.00 94.88 182 ASN A N 1
ATOM 1315 C CA . ASN A 1 182 ? -4.951 -7.236 20.617 1.00 94.88 182 ASN A CA 1
ATOM 1316 C C . ASN A 1 182 ? -4.891 -6.128 21.677 1.00 94.88 182 ASN A C 1
ATOM 1318 O O . ASN A 1 182 ? -3.834 -5.871 22.258 1.00 94.88 182 ASN A O 1
ATOM 1322 N N . GLY A 1 183 ? -6.038 -5.505 21.947 1.00 90.38 183 GLY A N 1
ATOM 1323 C CA . GLY A 1 183 ? -6.217 -4.604 23.080 1.00 90.38 183 GLY A CA 1
ATOM 1324 C C . GLY A 1 183 ? -6.725 -5.344 24.316 1.00 90.38 183 GLY A C 1
ATOM 1325 O O . GLY A 1 183 ? -7.005 -6.544 24.294 1.00 90.38 183 GLY A O 1
ATOM 1326 N N . ASN A 1 184 ? -6.903 -4.620 25.420 1.00 90.50 184 ASN A N 1
ATOM 1327 C CA . ASN A 1 184 ? -7.555 -5.190 26.594 1.00 90.50 184 ASN A CA 1
ATOM 1328 C C . ASN A 1 184 ? -9.034 -5.454 26.288 1.00 90.50 184 ASN A C 1
ATOM 1330 O O . ASN A 1 184 ? -9.800 -4.522 26.054 1.00 90.50 184 ASN A O 1
ATOM 1334 N N . GLY A 1 185 ? -9.434 -6.726 26.325 1.00 87.56 185 GLY A N 1
ATOM 1335 C CA . GLY A 1 185 ? -10.818 -7.131 26.079 1.00 87.56 185 GLY A CA 1
ATOM 1336 C C . GLY A 1 185 ? -11.225 -7.141 24.605 1.00 87.56 185 GLY A C 1
ATOM 1337 O O . GLY A 1 185 ? -12.407 -7.310 24.323 1.00 87.56 185 GLY A O 1
ATOM 1338 N N . THR A 1 186 ? -10.281 -6.991 23.673 1.00 91.62 186 THR A N 1
ATOM 1339 C CA . THR A 1 186 ? -10.544 -7.141 22.241 1.00 91.62 186 THR A CA 1
ATOM 1340 C C . THR A 1 186 ? -9.534 -8.067 21.587 1.00 91.62 186 THR A C 1
ATOM 1342 O O . THR A 1 186 ? -8.377 -8.151 22.003 1.00 91.62 186 THR A O 1
ATOM 1345 N N . SER A 1 187 ? -9.962 -8.758 20.538 1.00 92.81 187 SER A N 1
ATOM 1346 C CA . SER A 1 187 ? -9.076 -9.53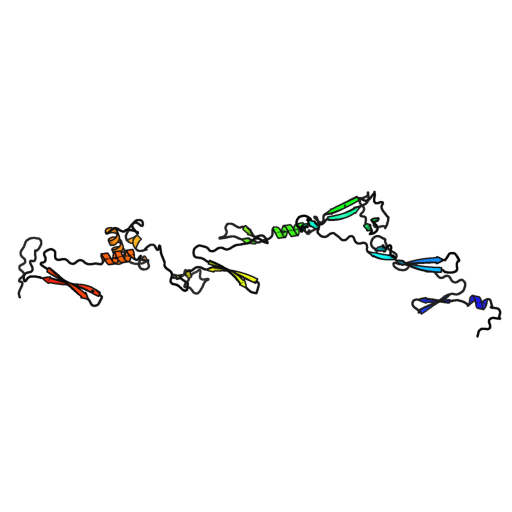5 19.676 1.00 92.81 187 SER A CA 1
ATOM 1347 C C . SER A 1 187 ? -9.130 -9.013 18.254 1.00 92.81 187 SER A C 1
ATOM 1349 O O . SER A 1 187 ? -10.215 -8.758 17.728 1.00 92.81 187 SER A O 1
ATOM 1351 N N . VAL A 1 188 ? -7.967 -8.893 17.626 1.00 96.50 188 VAL A N 1
ATOM 1352 C CA . VAL A 1 188 ? -7.846 -8.489 16.231 1.00 96.50 188 VAL A CA 1
ATOM 1353 C C . VAL A 1 188 ? -7.552 -9.718 15.384 1.00 96.50 188 VAL A C 1
ATOM 1355 O O . VAL A 1 188 ? -6.705 -10.540 15.727 1.00 96.50 188 VAL A O 1
ATOM 1358 N N . SER A 1 189 ? -8.250 -9.837 14.260 1.00 95.06 189 SER A N 1
ATOM 1359 C CA . SER A 1 189 ? -7.980 -10.849 13.242 1.00 95.06 189 SER A CA 1
ATOM 1360 C C . SER A 1 189 ? -7.875 -10.205 11.863 1.00 95.06 189 SER A C 1
ATOM 1362 O O . SER A 1 189 ? -8.551 -9.218 11.569 1.00 95.06 189 SER A O 1
ATOM 1364 N N . LEU A 1 190 ? -7.004 -10.771 11.028 1.00 96.31 190 LEU A N 1
ATOM 1365 C CA . LEU A 1 190 ? -6.829 -10.404 9.628 1.00 96.31 190 LEU A CA 1
ATOM 1366 C C . LEU A 1 190 ? -7.206 -11.610 8.771 1.00 96.31 190 LEU A C 1
ATOM 1368 O O . LEU A 1 190 ? -6.712 -12.715 8.992 1.00 96.31 190 LEU A O 1
ATOM 1372 N N . SER A 1 191 ? -8.070 -11.387 7.790 1.00 95.88 191 SER A N 1
ATOM 1373 C CA . SER A 1 191 ? -8.405 -12.381 6.771 1.00 95.88 191 SER A CA 1
ATOM 1374 C C . SER A 1 191 ? -8.351 -11.732 5.398 1.00 95.88 191 SER A C 1
ATOM 1376 O O . SER A 1 191 ? -8.666 -10.551 5.266 1.00 95.88 191 SER A O 1
ATOM 1378 N N . THR A 1 192 ? -7.952 -12.492 4.385 1.00 96.81 192 THR A N 1
ATOM 1379 C CA . THR A 1 192 ? -7.932 -12.041 2.992 1.00 96.81 192 THR A CA 1
ATOM 1380 C C . THR A 1 192 ? -8.773 -13.008 2.176 1.00 96.81 192 THR A C 1
ATOM 1382 O O . THR A 1 192 ? -8.581 -14.222 2.265 1.00 96.81 192 THR A O 1
ATOM 1385 N N . ASP A 1 193 ? -9.742 -12.481 1.432 1.00 95.38 193 ASP A N 1
ATOM 1386 C CA . ASP A 1 193 ? -10.592 -13.298 0.568 1.00 95.38 193 ASP A CA 1
ATOM 1387 C C . ASP A 1 193 ? -9.886 -13.685 -0.748 1.00 95.38 193 ASP A C 1
ATOM 1389 O O . ASP A 1 193 ? -8.780 -13.236 -1.052 1.00 95.38 193 ASP A O 1
ATOM 1393 N N . ALA A 1 194 ? -10.536 -14.525 -1.558 1.00 96.50 194 ALA A N 1
ATOM 1394 C CA . ALA A 1 194 ? -9.991 -14.976 -2.841 1.00 96.50 194 ALA A CA 1
ATOM 1395 C C . ALA A 1 194 ? -9.835 -13.853 -3.887 1.00 96.50 194 ALA A C 1
ATOM 1397 O O . ALA A 1 194 ? -9.097 -14.027 -4.855 1.00 96.50 194 ALA A O 1
ATOM 1398 N N . ASN A 1 195 ? -10.508 -12.713 -3.697 1.00 95.81 195 ASN A N 1
ATOM 1399 C CA . ASN A 1 195 ? -10.399 -11.540 -4.563 1.00 95.81 195 ASN A CA 1
ATOM 1400 C C . ASN A 1 195 ? -9.275 -10.589 -4.109 1.00 95.81 195 ASN A C 1
ATOM 1402 O O . ASN A 1 195 ? -9.039 -9.572 -4.760 1.00 95.81 195 ASN A O 1
ATOM 1406 N N . GLY A 1 196 ? -8.585 -10.902 -3.005 1.00 93.50 196 GLY A N 1
ATOM 1407 C CA . GLY A 1 196 ? -7.511 -10.083 -2.447 1.00 93.50 196 GLY A CA 1
ATOM 1408 C C . GLY A 1 196 ? -7.985 -8.978 -1.501 1.00 93.50 196 GLY A C 1
ATOM 1409 O O . GLY A 1 196 ? -7.182 -8.122 -1.128 1.00 93.50 196 GLY A O 1
ATOM 1410 N N . THR A 1 197 ? -9.254 -8.976 -1.081 1.00 95.94 197 THR A N 1
ATOM 1411 C CA . THR A 1 197 ? -9.749 -8.005 -0.096 1.00 95.94 197 THR A CA 1
ATOM 1412 C C . THR A 1 197 ? -9.331 -8.437 1.303 1.00 95.94 197 THR A C 1
ATOM 1414 O O . THR A 1 197 ? -9.773 -9.470 1.809 1.00 95.94 197 THR A O 1
ATOM 1417 N N . SER A 1 198 ? -8.494 -7.627 1.946 1.00 95.31 198 SER A N 1
ATOM 1418 C CA . SER A 1 198 ? -8.076 -7.823 3.335 1.00 95.31 198 SER A CA 1
ATOM 1419 C C . SER A 1 198 ? -9.050 -7.149 4.301 1.00 95.31 198 SER A C 1
ATOM 1421 O O . SER A 1 198 ? -9.273 -5.943 4.231 1.00 95.31 198 SER A O 1
ATOM 1423 N N . THR A 1 199 ? -9.604 -7.928 5.228 1.00 94.88 199 THR A N 1
ATOM 1424 C CA . THR A 1 199 ? -10.514 -7.465 6.281 1.00 94.88 199 THR A CA 1
ATOM 1425 C C . THR A 1 199 ? -9.833 -7.564 7.636 1.00 94.88 199 THR A C 1
ATOM 1427 O O . THR A 1 199 ? -9.423 -8.649 8.058 1.00 94.88 199 THR A O 1
ATOM 1430 N N . ILE A 1 200 ? -9.765 -6.431 8.333 1.00 95.44 200 ILE A N 1
ATOM 1431 C CA . ILE A 1 200 ? -9.379 -6.359 9.742 1.00 95.44 200 ILE A CA 1
ATOM 1432 C C . ILE A 1 200 ? -10.658 -6.391 10.572 1.00 95.44 200 ILE A C 1
ATOM 1434 O O . ILE A 1 200 ? -11.523 -5.527 10.420 1.00 95.44 200 ILE A O 1
ATOM 1438 N N . LYS A 1 201 ? -10.775 -7.379 11.457 1.00 92.50 201 LYS A N 1
ATOM 1439 C CA . LYS A 1 201 ? -11.913 -7.534 12.365 1.00 92.50 201 LYS A CA 1
ATOM 1440 C C . LYS A 1 201 ? -11.452 -7.383 13.806 1.00 92.50 201 LYS A C 1
ATOM 1442 O O . LYS A 1 201 ? -10.537 -8.081 14.238 1.00 92.50 201 LYS A O 1
ATOM 1447 N N . VAL A 1 202 ? -12.104 -6.479 14.534 1.00 92.25 202 VAL A N 1
ATOM 1448 C CA . VAL A 1 202 ? -11.900 -6.268 15.969 1.00 92.25 202 VAL A CA 1
ATOM 1449 C C . VAL A 1 202 ? -13.123 -6.796 16.702 1.00 92.25 202 VAL A C 1
ATOM 1451 O O . VAL A 1 202 ? -14.216 -6.251 16.571 1.00 92.25 202 VAL A O 1
ATOM 1454 N N . ASP A 1 203 ? -12.930 -7.868 17.456 1.00 89.00 203 ASP A N 1
ATOM 1455 C CA . ASP A 1 203 ? -13.972 -8.492 18.262 1.00 89.00 203 ASP A CA 1
ATOM 1456 C C . ASP A 1 203 ? -13.849 -8.103 19.723 1.00 89.00 203 ASP A C 1
ATOM 1458 O O . ASP A 1 203 ? -12.747 -7.901 20.230 1.00 89.00 203 ASP A O 1
ATOM 1462 N N . SER A 1 204 ? -14.987 -8.062 20.411 1.00 87.44 204 SER A N 1
ATOM 1463 C CA . SER A 1 204 ? -15.059 -7.937 21.862 1.00 87.44 204 SER A CA 1
ATOM 1464 C C . SER A 1 204 ? -16.040 -8.976 22.421 1.00 87.44 204 SER A C 1
ATOM 1466 O O . SER A 1 204 ? -16.956 -9.391 21.706 1.00 87.44 204 SER A O 1
ATOM 1468 N N . PRO A 1 205 ? -15.906 -9.381 23.695 1.00 85.81 205 PRO A N 1
ATOM 1469 C CA . PRO A 1 205 ? -16.851 -10.279 24.351 1.00 85.81 205 PRO A CA 1
ATOM 1470 C C . PRO A 1 205 ? -18.190 -9.598 24.675 1.00 85.81 205 PRO A C 1
ATOM 1472 O O . PRO A 1 205 ? -19.044 -10.220 25.298 1.00 85.81 205 PRO A O 1
ATOM 1475 N N . ILE A 1 206 ? -18.383 -8.333 24.290 1.00 85.56 206 ILE A N 1
ATOM 1476 C CA . ILE A 1 206 ? -19.617 -7.572 24.475 1.00 85.56 206 ILE A CA 1
ATOM 1477 C C . ILE A 1 206 ? -20.205 -7.268 23.096 1.00 85.56 206 ILE A C 1
ATOM 1479 O O . ILE A 1 206 ? -19.537 -6.699 22.232 1.00 85.56 206 ILE A O 1
ATOM 1483 N N . ALA A 1 207 ? -21.472 -7.615 22.898 1.00 77.69 207 ALA A N 1
ATOM 1484 C CA . ALA A 1 207 ? -22.231 -7.242 21.715 1.00 77.69 207 ALA A CA 1
ATOM 1485 C C . ALA A 1 207 ? -23.449 -6.394 22.091 1.00 77.69 207 ALA A C 1
ATOM 1487 O O . ALA A 1 207 ? -24.052 -6.549 23.159 1.00 77.69 207 ALA A O 1
ATOM 1488 N N . TYR A 1 208 ? -23.825 -5.498 21.180 1.00 74.56 208 TYR A N 1
ATOM 1489 C CA . TYR A 1 208 ? -25.106 -4.811 21.252 1.00 74.56 208 TYR A CA 1
ATOM 1490 C C . TYR A 1 208 ? -26.236 -5.801 20.967 1.00 74.56 208 TYR A C 1
ATOM 1492 O O . TYR A 1 208 ? -26.131 -6.638 20.072 1.00 74.56 208 TYR A O 1
ATOM 1500 N N . VAL A 1 209 ? -27.327 -5.694 21.726 1.00 67.44 209 VAL A N 1
ATOM 1501 C CA . VAL A 1 209 ? -28.521 -6.537 21.539 1.00 67.44 209 VAL A CA 1
ATOM 1502 C C . VAL A 1 209 ? -29.360 -6.064 20.335 1.00 67.44 209 VAL A C 1
ATOM 1504 O O . VAL A 1 209 ? -30.171 -6.822 19.810 1.00 67.44 209 VAL A O 1
ATOM 1507 N N . ASN A 1 210 ? -29.151 -4.830 19.854 1.00 67.44 210 ASN A N 1
ATOM 1508 C CA . ASN A 1 210 ? -29.800 -4.312 18.648 1.00 67.44 210 ASN A CA 1
ATOM 1509 C C . ASN A 1 210 ? -29.263 -5.024 17.390 1.00 67.44 210 ASN A C 1
ATOM 1511 O O . ASN A 1 210 ? -28.055 -5.094 17.168 1.00 67.44 210 ASN A O 1
ATOM 1515 N N . ALA A 1 211 ? -30.169 -5.538 16.553 1.00 62.62 211 ALA A N 1
ATOM 1516 C CA . ALA A 1 211 ? -29.828 -6.215 15.304 1.00 62.62 211 ALA A CA 1
ATOM 1517 C C . ALA A 1 211 ? -29.240 -5.264 14.243 1.00 62.62 211 ALA A C 1
ATOM 1519 O O . ALA A 1 211 ? -28.495 -5.715 13.368 1.00 62.62 211 ALA A O 1
ATOM 1520 N N . ASN A 1 212 ? -29.545 -3.964 14.326 1.00 64.94 212 ASN A N 1
ATOM 1521 C CA . ASN A 1 212 ? -28.967 -2.953 13.452 1.00 64.94 212 ASN A CA 1
ATOM 1522 C C . ASN A 1 212 ? -27.618 -2.466 14.010 1.00 64.94 212 ASN A C 1
ATOM 1524 O O . ASN A 1 212 ? -27.576 -1.725 14.989 1.00 64.94 212 ASN A O 1
ATOM 1528 N N . LYS A 1 213 ? -26.515 -2.878 13.372 1.00 59.91 213 LYS A N 1
ATOM 1529 C CA . LYS A 1 213 ? -25.147 -2.482 13.760 1.00 59.91 213 LYS A CA 1
ATOM 1530 C C . LYS A 1 213 ? -24.814 -1.022 13.421 1.00 59.91 213 LYS A C 1
ATOM 1532 O O . LYS A 1 213 ? -23.859 -0.497 13.981 1.00 59.91 213 LYS A O 1
ATOM 1537 N N . ASP A 1 214 ? -25.613 -0.387 12.563 1.00 60.31 214 ASP A N 1
ATOM 1538 C CA . ASP A 1 214 ? -25.424 0.994 12.100 1.00 60.31 214 ASP A CA 1
ATOM 1539 C C . ASP A 1 214 ? -26.323 1.998 12.850 1.00 60.31 214 ASP A C 1
ATOM 1541 O O . ASP A 1 214 ? -26.288 3.202 12.582 1.00 60.31 214 ASP A O 1
ATOM 1545 N N . ASP A 1 215 ? -27.149 1.525 13.792 1.00 61.66 215 ASP A N 1
ATOM 1546 C CA . ASP A 1 215 ? -28.022 2.385 14.588 1.00 61.66 215 ASP A CA 1
ATOM 1547 C C . ASP A 1 215 ? -27.212 3.200 15.606 1.00 61.66 215 ASP A C 1
ATOM 1549 O O . ASP A 1 215 ? -26.885 2.754 16.705 1.00 61.66 215 ASP A O 1
ATOM 1553 N N . THR A 1 216 ? -26.904 4.432 15.215 1.00 57.97 216 THR A N 1
ATOM 1554 C CA . THR A 1 216 ? -26.302 5.471 16.063 1.00 57.97 216 THR A CA 1
ATOM 1555 C C . THR A 1 216 ? -27.350 6.381 16.715 1.00 57.97 216 THR A C 1
ATOM 1557 O O . THR A 1 216 ? -26.998 7.273 17.487 1.00 57.97 216 THR A O 1
ATOM 1560 N N . SER A 1 217 ? -28.636 6.177 16.408 1.00 54.75 217 SER A N 1
ATOM 1561 C CA . SER A 1 217 ? -29.737 7.072 16.783 1.00 54.75 217 SER A CA 1
ATOM 1562 C C . SER A 1 217 ? -30.417 6.687 18.097 1.00 54.75 217 SER A C 1
ATOM 1564 O O . SER A 1 217 ? -30.982 7.550 18.770 1.00 54.75 217 SER A O 1
ATOM 1566 N N . THR A 1 218 ? -30.286 5.424 18.511 1.00 54.75 218 THR A N 1
ATOM 1567 C CA . THR A 1 218 ? -30.712 4.946 19.829 1.00 54.75 218 THR A CA 1
ATOM 1568 C C . THR A 1 218 ? -29.663 4.010 20.430 1.00 54.75 218 THR A C 1
ATOM 1570 O O . THR A 1 218 ? -29.562 2.864 19.989 1.00 54.75 218 THR A O 1
ATOM 1573 N N . PRO A 1 219 ? -28.873 4.437 21.441 1.00 56.59 219 PRO A N 1
ATOM 1574 C CA . PRO A 1 219 ? -28.000 3.508 22.149 1.00 56.59 219 PRO A CA 1
ATOM 1575 C C . PRO A 1 219 ? -28.842 2.345 22.681 1.00 56.59 219 PRO A C 1
ATOM 1577 O O . PRO A 1 219 ? -29.893 2.552 23.289 1.00 56.59 219 PRO A O 1
ATOM 1580 N N . SER A 1 220 ? -28.403 1.111 22.425 1.00 63.03 220 SER A N 1
ATOM 1581 C CA . SER A 1 220 ? -29.083 -0.060 22.970 1.00 63.03 220 SER A CA 1
ATOM 1582 C C . SER A 1 220 ? -29.077 0.038 24.493 1.00 63.03 220 SER A C 1
ATOM 1584 O O . SER A 1 220 ? -28.014 0.078 25.108 1.00 63.03 220 SER A O 1
ATOM 1586 N N . ASN A 1 221 ? -30.256 0.006 25.112 1.00 69.69 221 ASN A N 1
ATOM 1587 C CA . ASN A 1 221 ? -30.384 -0.037 26.573 1.00 69.69 221 ASN A CA 1
ATOM 1588 C C . ASN A 1 221 ? -29.916 -1.381 27.171 1.00 69.69 221 ASN A C 1
ATOM 1590 O O . ASN A 1 221 ? -30.060 -1.611 28.368 1.00 69.69 221 ASN A O 1
ATOM 1594 N N . THR A 1 222 ? -29.404 -2.299 26.343 1.00 71.88 222 THR A N 1
ATOM 1595 C CA . THR A 1 222 ? -28.954 -3.633 26.748 1.00 71.88 222 THR A CA 1
ATOM 1596 C C . THR A 1 222 ? -27.690 -4.055 25.992 1.00 71.88 222 THR A C 1
ATOM 1598 O O . THR A 1 222 ? -27.529 -3.767 24.801 1.00 71.88 222 THR A O 1
ATOM 1601 N N . SER A 1 223 ? -26.813 -4.778 26.687 1.00 81.81 223 SER A N 1
ATOM 1602 C CA . SER A 1 223 ? -25.623 -5.424 26.127 1.00 81.81 223 SER A CA 1
ATOM 1603 C C . SER A 1 223 ? -25.635 -6.901 26.496 1.00 81.81 223 SER A C 1
ATOM 1605 O O . SER A 1 223 ? -26.109 -7.277 27.569 1.00 81.81 223 SER A O 1
ATOM 1607 N N . THR A 1 224 ? -25.102 -7.736 25.615 1.00 84.00 224 THR A N 1
ATOM 1608 C CA . THR A 1 224 ? -24.955 -9.178 25.826 1.00 84.00 224 THR A CA 1
ATOM 1609 C C . THR A 1 224 ? -23.478 -9.521 25.871 1.00 84.00 224 THR A C 1
ATOM 1611 O O . THR A 1 224 ? -22.693 -9.040 25.055 1.00 84.00 224 THR A O 1
ATOM 1614 N N . PHE A 1 225 ? -23.102 -10.358 26.835 1.00 89.25 225 PHE A N 1
ATOM 1615 C CA . PHE A 1 225 ? -21.821 -11.040 26.785 1.00 89.25 225 PHE A CA 1
ATOM 1616 C C . PHE A 1 225 ? -21.936 -12.227 25.834 1.00 89.25 225 PHE A C 1
ATOM 1618 O O . PHE A 1 225 ? -22.887 -13.005 25.932 1.00 89.25 225 PHE A O 1
ATOM 1625 N N . VAL A 1 226 ? -20.990 -12.335 24.909 1.00 83.44 226 VAL A N 1
ATOM 1626 C CA . VAL A 1 226 ? -20.972 -13.359 23.863 1.00 83.44 226 VAL A CA 1
ATOM 1627 C C . VAL A 1 226 ? -19.842 -14.356 24.107 1.00 83.44 226 VAL A C 1
ATOM 1629 O O . VAL A 1 226 ? -18.785 -14.000 24.624 1.00 83.44 226 VAL A O 1
ATOM 1632 N N . GLY A 1 227 ? -20.067 -15.613 23.731 1.00 84.00 227 GLY A N 1
ATOM 1633 C CA . GLY A 1 227 ? -19.128 -16.714 23.949 1.00 84.00 227 GLY A CA 1
ATOM 1634 C C . GLY A 1 227 ? -19.854 -18.008 24.311 1.00 84.00 227 GLY A C 1
ATOM 1635 O O . GLY A 1 227 ? -21.049 -17.992 24.597 1.00 84.00 227 GLY A O 1
ATOM 1636 N N . ALA A 1 228 ? -19.139 -19.134 24.264 1.00 86.12 228 ALA A N 1
ATOM 1637 C CA . ALA A 1 228 ? -19.698 -20.436 24.639 1.00 86.12 228 ALA A CA 1
ATOM 1638 C C . ALA A 1 228 ? -19.884 -20.582 26.160 1.00 86.12 228 ALA A C 1
ATOM 1640 O O . ALA A 1 228 ? -20.801 -21.264 26.604 1.00 86.12 228 ALA A O 1
ATOM 1641 N N . GLU A 1 229 ? -19.037 -19.912 26.945 1.00 90.06 229 GLU A N 1
ATOM 1642 C CA . GLU A 1 229 ? -19.018 -20.002 28.403 1.00 90.06 229 GLU A CA 1
ATOM 1643 C C . GLU A 1 229 ? -19.594 -18.732 29.055 1.00 90.06 229 GLU A C 1
ATOM 1645 O O . GLU A 1 229 ? -19.362 -17.625 28.553 1.00 90.06 229 GLU A O 1
ATOM 1650 N N . PRO A 1 230 ? -20.302 -18.847 30.195 1.00 86.75 230 PRO A N 1
ATOM 1651 C CA . PRO A 1 230 ? -20.739 -17.691 30.971 1.00 86.75 230 PRO A CA 1
ATOM 1652 C C . PRO A 1 230 ? -19.559 -16.831 31.438 1.00 86.75 230 PRO A C 1
ATOM 1654 O O . PRO A 1 230 ? -18.534 -17.344 31.887 1.00 86.75 230 PRO A O 1
ATOM 1657 N N . VAL A 1 231 ? -19.723 -15.507 31.414 1.00 88.56 231 VAL A N 1
ATOM 1658 C CA . VAL A 1 231 ? -18.701 -14.587 31.926 1.00 88.56 231 VAL A CA 1
ATOM 1659 C C . VAL A 1 231 ? -18.908 -14.279 33.406 1.00 88.56 231 VAL A C 1
ATOM 1661 O O . VAL A 1 231 ? -20.035 -14.140 33.886 1.00 88.56 231 VAL A O 1
ATOM 1664 N N . GLN A 1 232 ? -17.806 -14.104 34.133 1.00 88.56 232 GLN A N 1
ATOM 1665 C CA . GLN A 1 232 ? -17.830 -13.547 35.482 1.00 88.56 232 GLN A CA 1
ATOM 1666 C C . GLN A 1 232 ? -17.559 -12.047 35.422 1.00 88.56 232 GLN A C 1
ATOM 1668 O O . GLN A 1 232 ? -16.492 -11.619 34.982 1.00 88.56 232 GLN A O 1
ATOM 1673 N N . VAL A 1 233 ? -18.507 -11.247 35.908 1.00 87.56 233 VAL A N 1
ATOM 1674 C CA . VAL A 1 233 ? -18.330 -9.799 36.034 1.00 87.56 233 VAL A CA 1
ATOM 1675 C C . VAL A 1 233 ? -17.856 -9.490 37.452 1.00 87.56 233 VAL A C 1
ATOM 1677 O O . VAL A 1 233 ? -18.546 -9.776 38.429 1.00 87.56 233 VAL A O 1
ATOM 1680 N N . GLN A 1 234 ? -16.657 -8.928 37.568 1.00 87.00 234 GLN A N 1
ATOM 1681 C CA . GLN A 1 234 ? -16.020 -8.583 38.840 1.00 87.00 234 GLN A CA 1
ATOM 1682 C C . GLN A 1 234 ? -15.749 -7.080 38.911 1.00 87.00 234 GLN A C 1
ATOM 1684 O O . GLN A 1 234 ? -15.851 -6.378 37.908 1.00 87.00 234 GLN A O 1
ATOM 1689 N N . ASN A 1 235 ? -15.396 -6.587 40.103 1.00 83.19 235 ASN A N 1
ATOM 1690 C CA . ASN A 1 235 ? -15.090 -5.172 40.346 1.00 83.19 235 ASN A CA 1
ATOM 1691 C C . ASN A 1 235 ? -16.214 -4.205 39.911 1.00 83.19 235 ASN A C 1
ATOM 1693 O O . ASN A 1 235 ? -15.970 -3.063 39.528 1.00 83.19 235 ASN A O 1
ATOM 1697 N N . VAL A 1 236 ? -17.463 -4.670 39.962 1.00 85.12 236 VAL A N 1
ATOM 1698 C CA . VAL A 1 236 ? -18.631 -3.828 39.711 1.00 85.12 236 VAL A CA 1
ATOM 1699 C C . VAL A 1 236 ? -18.917 -3.036 40.977 1.00 85.12 236 VAL A C 1
ATOM 1701 O O . VAL A 1 236 ? -19.077 -3.614 42.053 1.00 85.12 236 VAL A O 1
ATOM 1704 N N . ALA A 1 237 ? -18.960 -1.712 40.875 1.00 81.44 237 ALA A N 1
ATOM 1705 C CA . ALA A 1 237 ? -19.383 -0.875 41.987 1.00 81.44 237 ALA A CA 1
ATOM 1706 C C . ALA A 1 237 ? -20.901 -0.984 42.171 1.00 81.44 237 ALA A C 1
ATOM 1708 O O . ALA A 1 237 ? -21.666 -0.907 41.213 1.00 81.44 237 ALA A O 1
ATOM 1709 N N . SER A 1 238 ? -21.331 -1.130 43.419 1.00 83.00 238 SER A N 1
ATOM 1710 C CA . SER A 1 238 ? -22.748 -1.157 43.760 1.00 83.00 238 SER A CA 1
ATOM 1711 C C . SER A 1 238 ? -23.365 0.233 43.630 1.00 83.00 238 SER A C 1
ATOM 1713 O O . SER A 1 238 ? -22.934 1.180 44.296 1.00 83.00 238 SER A O 1
ATOM 1715 N N . GLY A 1 239 ? -24.401 0.352 42.802 1.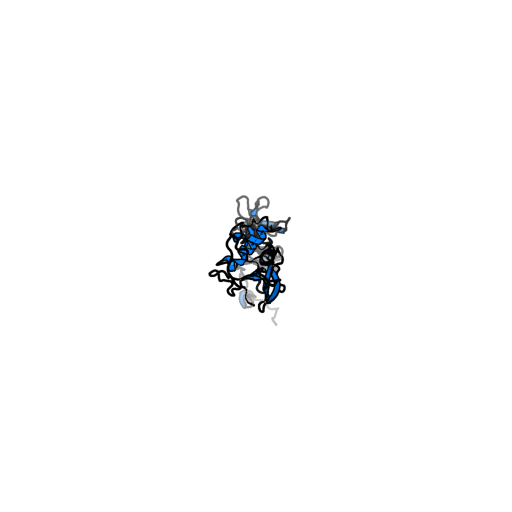00 82.69 239 GLY A N 1
ATOM 1716 C CA . GLY A 1 239 ? -25.095 1.620 42.574 1.00 82.69 239 GLY A CA 1
ATOM 1717 C C . GLY A 1 239 ? -26.026 2.025 43.721 1.00 82.69 239 GLY A C 1
ATOM 1718 O O . GLY A 1 239 ? -26.487 3.161 43.758 1.00 82.69 239 GLY A O 1
ATOM 1719 N N . VAL A 1 240 ? -26.295 1.133 44.682 1.00 78.75 240 VAL A N 1
ATOM 1720 C CA . VAL A 1 240 ? -27.131 1.436 45.863 1.00 78.75 240 VAL A CA 1
ATOM 1721 C C . VAL A 1 240 ? -26.345 2.114 46.993 1.00 78.75 240 VAL A C 1
ATOM 1723 O O . VAL A 1 240 ? -26.927 2.678 47.918 1.00 78.75 240 VAL A O 1
ATOM 1726 N N . ARG A 1 241 ? -25.006 2.103 46.933 1.00 75.00 241 ARG A N 1
ATOM 1727 C CA . ARG A 1 241 ? -24.152 2.628 48.013 1.00 75.00 241 ARG A CA 1
ATOM 1728 C C . ARG A 1 241 ? -24.074 4.151 48.063 1.00 75.00 241 ARG A C 1
ATOM 1730 O O . ARG A 1 241 ? -23.911 4.684 49.159 1.00 75.00 241 ARG A O 1
ATOM 1737 N N . ALA A 1 242 ? -24.238 4.838 46.932 1.00 71.62 242 ALA A N 1
ATOM 1738 C CA . ALA A 1 242 ? -24.289 6.303 46.891 1.00 71.62 242 ALA A CA 1
ATOM 1739 C C . ALA A 1 242 ? -25.406 6.851 47.799 1.00 71.62 242 ALA A C 1
ATOM 1741 O O . ALA A 1 242 ? -25.188 7.811 48.535 1.00 71.62 242 ALA A O 1
ATOM 1742 N N . GLU A 1 243 ? -26.551 6.163 47.832 1.00 69.88 243 GLU A N 1
ATOM 1743 C CA . GLU A 1 243 ? -27.698 6.522 48.670 1.00 69.88 243 GLU A CA 1
ATOM 1744 C C . GLU A 1 243 ? -27.430 6.281 50.168 1.00 69.88 243 GLU A C 1
ATOM 1746 O O . GLU A 1 243 ? -27.856 7.042 51.032 1.00 69.88 243 GLU A O 1
ATOM 1751 N N . SER A 1 244 ? -26.642 5.252 50.493 1.00 67.56 244 SER A N 1
ATOM 1752 C CA . SER A 1 244 ? -26.307 4.890 51.880 1.00 67.56 244 SER A CA 1
ATOM 1753 C C . SER A 1 244 ? -25.292 5.817 52.567 1.00 67.56 244 SER A C 1
ATOM 1755 O O . SER A 1 244 ? -25.082 5.694 53.774 1.00 67.56 244 SER A O 1
ATOM 1757 N N . LYS A 1 245 ? -24.629 6.714 51.818 1.00 74.00 245 LYS A N 1
ATOM 1758 C CA . LYS A 1 245 ? -23.513 7.574 52.278 1.00 74.00 245 LYS A CA 1
ATOM 1759 C C . LYS A 1 245 ? -22.331 6.822 52.922 1.00 74.00 245 LYS A C 1
ATOM 1761 O O . LYS A 1 245 ? -21.517 7.438 53.608 1.00 74.00 245 LYS A O 1
ATOM 1766 N N . VAL A 1 246 ? -22.203 5.514 52.691 1.00 71.06 246 VAL A N 1
ATOM 1767 C CA . VAL A 1 246 ? -21.063 4.714 53.166 1.00 71.06 246 VAL A CA 1
ATOM 1768 C C . VAL A 1 246 ? -19.839 4.976 52.273 1.00 71.06 246 VAL A C 1
ATOM 1770 O O . VAL A 1 246 ? -19.932 4.783 51.057 1.00 71.06 246 VAL A O 1
ATOM 1773 N N . PRO A 1 247 ? -18.679 5.388 52.824 1.00 68.19 247 PRO A N 1
ATOM 1774 C CA . PRO A 1 247 ? -17.480 5.660 52.033 1.00 68.19 247 PRO A CA 1
ATOM 1775 C C . PRO A 1 247 ? -16.971 4.435 51.262 1.00 68.19 247 PRO A C 1
ATOM 1777 O O . PRO A 1 247 ? -16.935 3.321 51.788 1.00 68.19 247 PRO A O 1
ATOM 1780 N N . ALA A 1 248 ? -16.469 4.656 50.043 1.00 63.78 248 ALA A N 1
ATOM 1781 C CA . ALA A 1 248 ? -15.938 3.599 49.173 1.00 63.78 248 ALA A CA 1
ATOM 1782 C C . ALA A 1 248 ? -14.768 2.802 49.794 1.00 63.78 248 ALA A C 1
ATOM 1784 O O . ALA A 1 248 ? -14.577 1.633 49.477 1.00 63.78 248 ALA A O 1
ATOM 1785 N N . ALA A 1 249 ? -14.010 3.395 50.722 1.00 62.47 249 ALA A N 1
ATOM 1786 C CA . ALA A 1 249 ? -12.912 2.718 51.417 1.00 62.47 249 ALA A CA 1
ATOM 1787 C C . ALA A 1 249 ? -13.376 1.616 52.397 1.00 62.47 249 ALA A C 1
ATOM 1789 O O . ALA A 1 249 ? -12.605 0.709 52.694 1.00 62.47 249 ALA A O 1
ATOM 1790 N N . ASN A 1 250 ? -14.633 1.649 52.865 1.00 65.69 250 ASN A N 1
ATOM 1791 C CA . ASN A 1 250 ? -15.182 0.657 53.804 1.00 65.69 250 ASN A CA 1
ATOM 1792 C C . ASN A 1 250 ? -15.849 -0.543 53.107 1.00 65.69 250 ASN A C 1
ATOM 1794 O O . ASN A 1 250 ? -16.483 -1.375 53.756 1.00 65.69 250 ASN A O 1
ATOM 1798 N N . VAL A 1 251 ? -15.730 -0.649 51.779 1.00 62.38 251 VAL A N 1
ATOM 1799 C CA . VAL A 1 251 ? -16.401 -1.687 50.976 1.00 62.38 251 VAL A CA 1
ATOM 1800 C C . VAL A 1 251 ? -15.875 -3.088 51.296 1.00 62.38 251 VAL A C 1
ATOM 1802 O O . VAL A 1 251 ? -16.663 -4.031 51.342 1.00 62.38 251 VAL A O 1
ATOM 1805 N N . SER A 1 252 ? -14.580 -3.221 51.586 1.00 67.00 252 SER A N 1
ATOM 1806 C CA . SER A 1 252 ? -13.949 -4.512 51.886 1.00 67.00 252 SER A CA 1
ATOM 1807 C C . SER A 1 252 ? -14.226 -5.013 53.309 1.00 67.00 252 SER A C 1
ATOM 1809 O O . SER A 1 252 ? -14.038 -6.197 53.577 1.00 67.00 252 SER A O 1
ATOM 1811 N N . ASN A 1 253 ? -14.660 -4.136 54.226 1.00 73.00 253 ASN A N 1
ATOM 1812 C CA . ASN A 1 253 ? -14.957 -4.488 55.619 1.00 73.00 253 ASN A CA 1
ATOM 1813 C C . ASN A 1 253 ? -15.946 -3.496 56.282 1.00 73.0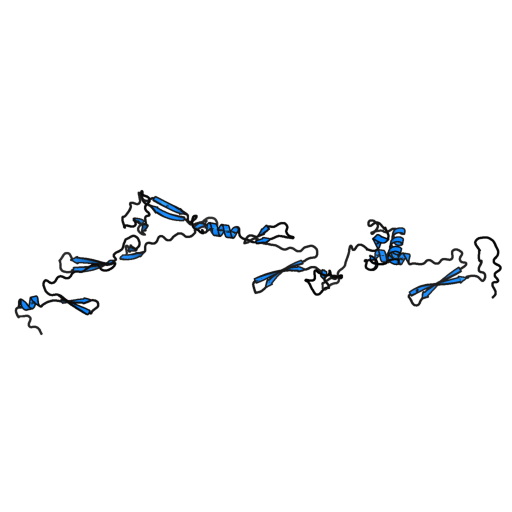0 253 ASN A C 1
ATOM 1815 O O . ASN A 1 253 ? -15.538 -2.679 57.110 1.00 73.00 253 ASN A O 1
ATOM 1819 N N . PRO A 1 254 ? -17.245 -3.525 55.930 1.00 74.75 254 PRO A N 1
ATOM 1820 C CA . PRO A 1 254 ? -18.218 -2.561 56.440 1.00 74.75 254 PRO A CA 1
ATOM 1821 C C . PRO A 1 254 ? -18.510 -2.768 57.934 1.00 74.75 254 PRO A C 1
ATOM 1823 O O . PRO A 1 254 ? -18.686 -3.901 58.401 1.00 74.75 254 PRO A O 1
ATOM 1826 N N . THR A 1 255 ? -18.643 -1.667 58.679 1.00 81.06 255 THR A N 1
ATOM 1827 C CA . THR A 1 255 ? -19.071 -1.693 60.087 1.00 81.06 255 THR A CA 1
ATOM 1828 C C . THR A 1 255 ? -20.538 -2.126 60.219 1.00 81.06 255 THR A C 1
ATOM 1830 O O . THR A 1 255 ? -21.285 -2.180 59.242 1.00 81.06 255 THR A O 1
ATOM 1833 N N . ALA A 1 256 ? -21.002 -2.416 61.439 1.00 79.69 256 ALA A N 1
ATOM 1834 C CA . ALA A 1 256 ? -22.422 -2.700 61.678 1.00 79.69 256 ALA A CA 1
ATOM 1835 C C . ALA A 1 256 ? -23.335 -1.521 61.275 1.00 79.69 256 ALA A C 1
ATOM 1837 O O . ALA A 1 256 ? -24.414 -1.740 60.723 1.00 79.69 256 ALA A O 1
ATOM 1838 N N . GLY A 1 257 ? -22.881 -0.280 61.498 1.00 80.38 257 GLY A N 1
ATOM 1839 C CA . GLY A 1 257 ? -23.584 0.930 61.063 1.00 80.38 257 GLY A CA 1
ATOM 1840 C C . GLY A 1 257 ? -23.675 1.029 59.541 1.00 80.38 257 GLY A C 1
ATOM 1841 O O . GLY A 1 257 ? -24.758 1.269 59.011 1.00 80.38 257 GLY A O 1
ATOM 1842 N N . ASP A 1 258 ? -22.575 0.737 58.841 1.00 78.81 258 ASP A N 1
ATOM 1843 C CA . ASP A 1 258 ? -22.536 0.726 57.373 1.00 78.81 258 ASP A CA 1
ATOM 1844 C C . ASP A 1 258 ? -23.474 -0.336 56.795 1.00 78.81 258 ASP A C 1
ATOM 1846 O O . ASP A 1 258 ? -24.246 -0.056 55.879 1.00 78.81 258 ASP A O 1
ATOM 1850 N N . LYS A 1 259 ? -23.465 -1.548 57.366 1.00 79.06 259 LYS A N 1
ATOM 1851 C CA . LYS A 1 259 ? -24.372 -2.633 56.960 1.00 79.06 259 LYS A CA 1
ATOM 1852 C C . LYS A 1 259 ? -25.837 -2.219 57.106 1.00 79.06 259 LYS A C 1
ATOM 1854 O O . LYS A 1 259 ? -26.629 -2.485 56.207 1.00 79.06 259 LYS A O 1
ATOM 1859 N N . LYS A 1 260 ? -26.189 -1.529 58.197 1.00 82.31 260 LYS A N 1
ATOM 1860 C CA . LYS A 1 260 ? -27.545 -1.009 58.423 1.00 82.31 260 LYS A CA 1
ATOM 1861 C C . LYS A 1 260 ? -27.919 0.083 57.414 1.00 82.31 260 LYS A C 1
ATOM 1863 O O . LYS A 1 260 ? -29.033 0.077 56.899 1.00 82.31 260 LYS A O 1
ATOM 1868 N N . ALA A 1 261 ? -27.004 1.001 57.113 1.00 83.25 261 ALA A N 1
ATOM 1869 C CA . ALA A 1 261 ? -27.238 2.054 56.127 1.00 83.25 261 ALA A CA 1
ATOM 1870 C C . ALA A 1 261 ? -27.443 1.479 54.714 1.00 83.25 261 ALA A C 1
ATOM 1872 O O . ALA A 1 261 ? -28.378 1.872 54.020 1.00 83.25 261 ALA A O 1
ATOM 1873 N N . ILE A 1 262 ? -26.626 0.498 54.320 1.00 83.56 262 ILE A N 1
ATOM 1874 C CA . ILE A 1 262 ? -26.746 -0.222 53.042 1.00 83.56 262 ILE A CA 1
ATOM 1875 C C . ILE A 1 262 ? -28.065 -0.999 52.970 1.00 83.56 262 ILE A C 1
ATOM 1877 O O . ILE A 1 262 ? -28.767 -0.920 51.965 1.00 83.56 262 ILE A O 1
ATOM 1881 N N . ALA A 1 263 ? -28.427 -1.711 54.040 1.00 83.50 263 ALA A N 1
ATOM 1882 C CA . ALA A 1 263 ? -29.693 -2.430 54.129 1.00 83.50 263 ALA A CA 1
ATOM 1883 C C . ALA A 1 263 ? -30.898 -1.506 53.928 1.00 83.50 263 ALA A C 1
ATOM 1885 O O . ALA A 1 263 ? -31.797 -1.816 53.148 1.00 83.50 263 ALA A O 1
ATOM 1886 N N . ASN A 1 264 ? -30.886 -0.348 54.592 1.00 84.50 264 ASN A N 1
ATOM 1887 C CA . ASN A 1 264 ? -31.928 0.661 54.444 1.00 84.50 264 ASN A CA 1
ATOM 1888 C C . ASN A 1 264 ? -31.969 1.235 53.024 1.00 84.50 264 ASN A C 1
ATOM 1890 O O . ASN A 1 264 ? -33.058 1.447 52.500 1.00 84.50 264 ASN A O 1
ATOM 1894 N N . ALA A 1 265 ? -30.812 1.474 52.402 1.00 85.19 265 ALA A N 1
ATOM 1895 C CA . ALA A 1 265 ? -30.745 1.959 51.028 1.00 85.19 265 ALA A CA 1
ATOM 1896 C C . ALA A 1 265 ? -31.336 0.939 50.042 1.00 85.19 265 ALA A C 1
ATOM 1898 O O . ALA A 1 265 ? -32.134 1.319 49.194 1.00 85.19 265 ALA A O 1
ATOM 1899 N N . ILE A 1 266 ? -31.025 -0.355 50.201 1.00 87.56 266 ILE A N 1
ATOM 1900 C CA . ILE A 1 266 ? -31.623 -1.432 49.392 1.00 87.56 266 ILE A CA 1
ATOM 1901 C C . ILE A 1 266 ? -33.127 -1.550 49.641 1.00 87.56 266 ILE A C 1
ATOM 1903 O O . ILE A 1 266 ? -33.887 -1.689 48.691 1.00 87.56 266 ILE A O 1
ATOM 1907 N N . GLY A 1 267 ? -33.576 -1.507 50.896 1.00 85.19 267 GLY A N 1
ATOM 1908 C CA . GLY A 1 267 ? -34.995 -1.664 51.230 1.00 85.19 267 GLY A CA 1
ATOM 1909 C C . GLY A 1 267 ? -35.883 -0.511 50.750 1.00 85.19 267 GLY A C 1
ATOM 1910 O O . GLY A 1 267 ? -37.087 -0.701 50.611 1.00 85.19 267 GLY A O 1
ATOM 1911 N N . ASN A 1 268 ? -35.299 0.661 50.481 1.00 84.38 268 ASN A N 1
ATOM 1912 C CA . ASN A 1 268 ? -36.016 1.881 50.102 1.00 84.38 268 ASN A CA 1
ATOM 1913 C C . ASN A 1 268 ? -35.616 2.416 48.711 1.00 84.38 268 ASN A C 1
ATOM 1915 O O . ASN A 1 268 ? -35.784 3.608 48.447 1.00 84.38 268 ASN A O 1
ATOM 1919 N N . VAL A 1 269 ? -35.076 1.573 47.819 1.00 82.56 269 VAL A N 1
ATOM 1920 C CA . VAL A 1 269 ? -34.764 1.990 46.438 1.00 82.56 269 VAL A CA 1
ATOM 1921 C C . VAL A 1 269 ? -36.018 2.484 45.711 1.00 82.56 269 VAL A C 1
ATOM 1923 O O . VAL A 1 269 ? -37.074 1.854 45.748 1.00 82.56 269 VAL A O 1
ATOM 1926 N N . THR A 1 270 ? -35.902 3.616 45.018 1.00 82.62 270 THR A N 1
ATOM 1927 C CA . THR A 1 270 ? -36.984 4.207 44.214 1.00 82.62 270 THR A CA 1
ATOM 1928 C C . THR A 1 270 ? -36.440 4.837 42.929 1.00 82.62 270 THR A C 1
ATOM 1930 O O . THR A 1 270 ? -35.247 5.142 42.811 1.00 82.62 270 THR A O 1
ATOM 1933 N N . GLY A 1 271 ? -37.314 5.024 41.935 1.00 84.44 271 GLY A N 1
ATOM 1934 C CA . GLY A 1 271 ? -36.974 5.701 40.680 1.00 84.44 271 GLY A CA 1
ATOM 1935 C C . GLY A 1 271 ? -35.787 5.058 39.953 1.00 84.44 271 GLY A C 1
ATOM 1936 O O . GLY A 1 271 ? -35.740 3.842 39.783 1.00 84.44 271 GLY A O 1
ATOM 1937 N N . ALA A 1 272 ? -34.813 5.877 39.546 1.00 77.19 272 ALA A N 1
ATOM 1938 C CA . ALA A 1 272 ? -33.648 5.446 38.766 1.00 77.19 272 ALA A CA 1
ATOM 1939 C C . ALA A 1 272 ? -32.728 4.442 39.492 1.00 77.19 272 ALA A C 1
ATOM 1941 O O . ALA A 1 272 ? -31.948 3.753 38.845 1.00 77.19 272 ALA A O 1
ATOM 1942 N N . THR A 1 273 ? -32.816 4.322 40.822 1.00 78.75 273 THR A N 1
ATOM 1943 C CA . THR A 1 273 ? -31.981 3.372 41.583 1.00 78.75 273 THR A CA 1
ATOM 1944 C C . THR A 1 273 ? -32.477 1.927 41.503 1.00 78.75 273 THR A C 1
ATOM 1946 O O . THR A 1 273 ? -31.711 1.016 41.806 1.00 78.75 273 THR A O 1
ATOM 1949 N N . LEU A 1 274 ? -33.713 1.691 41.039 1.00 82.62 274 LEU A N 1
ATOM 1950 C CA . LEU A 1 274 ? -34.276 0.342 40.877 1.00 82.62 274 LEU A CA 1
ATOM 1951 C C . LEU A 1 274 ? -33.509 -0.514 39.862 1.00 82.62 274 LEU A C 1
ATOM 1953 O O . LEU A 1 274 ? -33.532 -1.738 39.944 1.00 82.62 274 LEU A O 1
ATOM 1957 N N . THR A 1 275 ? -32.831 0.121 38.909 1.00 83.38 275 THR A N 1
ATOM 1958 C CA . THR A 1 275 ? -32.043 -0.554 37.870 1.00 83.38 275 THR A CA 1
ATOM 1959 C C . THR A 1 275 ? -30.565 -0.680 38.235 1.00 83.38 275 THR A C 1
ATOM 1961 O O . THR A 1 275 ? -29.773 -1.160 37.426 1.00 83.38 275 THR A O 1
ATOM 1964 N N . ASN A 1 276 ? -30.170 -0.241 39.433 1.00 86.56 276 ASN A N 1
ATOM 1965 C CA . ASN A 1 276 ? -28.785 -0.323 39.873 1.00 86.56 276 ASN A CA 1
ATOM 1966 C C . ASN A 1 276 ? -28.424 -1.745 40.301 1.00 86.56 276 ASN A C 1
ATOM 1968 O O . ASN A 1 276 ? -29.201 -2.460 40.930 1.00 86.56 276 ASN A O 1
ATOM 1972 N N . VAL A 1 277 ? -27.179 -2.121 40.030 1.00 86.00 277 VAL A N 1
ATOM 1973 C CA . VAL A 1 277 ? -26.594 -3.347 40.566 1.00 86.00 277 VAL A CA 1
ATOM 1974 C C . VAL A 1 277 ? -26.358 -3.210 42.075 1.00 86.00 277 VAL A C 1
ATOM 1976 O O . VAL A 1 277 ? -25.803 -2.210 42.540 1.00 86.00 277 VAL A O 1
ATOM 1979 N N . ALA A 1 278 ? -26.768 -4.225 42.837 1.00 86.56 278 ALA A N 1
ATOM 1980 C CA . ALA A 1 278 ? -26.389 -4.414 44.233 1.00 86.56 278 ALA A CA 1
ATOM 1981 C C . ALA A 1 278 ? -25.389 -5.570 44.320 1.00 86.56 278 ALA A C 1
ATOM 1983 O O . ALA A 1 278 ? -25.629 -6.653 43.783 1.00 86.56 278 ALA A O 1
ATOM 1984 N N . ASN A 1 279 ? -24.265 -5.355 45.002 1.00 85.56 279 ASN A N 1
ATOM 1985 C CA . ASN A 1 279 ? -23.264 -6.407 45.147 1.00 85.56 279 ASN A CA 1
ATOM 1986 C C . ASN A 1 279 ? -23.713 -7.433 46.193 1.00 85.56 279 ASN A C 1
ATOM 1988 O O . ASN A 1 279 ? -24.480 -7.116 47.103 1.00 85.56 279 ASN A O 1
ATOM 1992 N N . ILE A 1 280 ? -23.174 -8.655 46.125 1.00 83.88 280 ILE A N 1
ATOM 1993 C CA . ILE A 1 280 ? -23.573 -9.744 47.033 1.00 83.88 280 ILE A CA 1
ATOM 1994 C C . ILE A 1 280 ? -23.410 -9.377 48.517 1.00 83.88 280 ILE A C 1
ATOM 1996 O O . ILE A 1 280 ? -24.265 -9.713 49.330 1.00 83.88 280 ILE A O 1
ATOM 2000 N N . GLY A 1 281 ? -22.364 -8.620 48.867 1.00 79.94 281 GLY A N 1
ATOM 2001 C CA . GLY A 1 281 ? -22.158 -8.131 50.232 1.00 79.94 281 GLY A CA 1
ATOM 2002 C C . GLY A 1 281 ? -23.231 -7.138 50.694 1.00 79.94 281 GLY A C 1
ATOM 2003 O O . GLY A 1 281 ? -23.572 -7.121 51.875 1.00 79.94 281 GLY A O 1
ATOM 2004 N N . ASP A 1 282 ? -23.809 -6.353 49.779 1.00 80.88 282 ASP A N 1
ATOM 2005 C CA . ASP A 1 282 ? -24.910 -5.432 50.089 1.00 80.88 282 ASP A CA 1
ATOM 2006 C C . ASP A 1 282 ? -26.202 -6.195 50.341 1.00 80.88 282 ASP A C 1
ATOM 2008 O O . ASP A 1 282 ? -26.891 -5.947 51.328 1.00 80.88 282 ASP A O 1
ATOM 2012 N N . VAL A 1 283 ? -26.484 -7.184 49.489 1.00 84.88 283 VAL A N 1
ATOM 2013 C CA . VAL A 1 283 ? -27.628 -8.085 49.656 1.00 84.88 283 VAL A CA 1
ATOM 2014 C C . VAL A 1 283 ? -27.513 -8.855 50.972 1.00 84.88 283 VAL A C 1
ATOM 2016 O O . VAL A 1 283 ? -28.490 -8.962 51.708 1.00 84.88 283 VAL A O 1
ATOM 2019 N N . GLN A 1 284 ? -26.318 -9.331 51.329 1.00 83.81 284 GLN A N 1
ATOM 2020 C CA . GLN A 1 284 ? -26.075 -9.976 52.621 1.00 83.81 284 GLN A CA 1
ATOM 2021 C C . GLN A 1 284 ? -26.273 -9.019 53.804 1.00 83.81 284 GLN A C 1
ATOM 2023 O O . GLN A 1 284 ? -26.847 -9.423 54.816 1.00 83.81 284 GLN A O 1
ATOM 2028 N N . ALA A 1 285 ? -25.835 -7.761 53.696 1.00 81.06 285 ALA A N 1
ATOM 2029 C CA . ALA A 1 285 ? -26.075 -6.748 54.724 1.00 81.06 285 ALA A CA 1
ATOM 2030 C C . ALA A 1 285 ? -27.576 -6.458 54.896 1.00 81.06 285 ALA A C 1
ATOM 2032 O O . ALA A 1 285 ? -28.067 -6.439 56.026 1.00 81.06 285 ALA A O 1
ATOM 2033 N N . ALA A 1 286 ? -28.306 -6.319 53.786 1.00 83.19 286 ALA A N 1
ATOM 2034 C CA . ALA A 1 286 ? -29.759 -6.167 53.773 1.00 83.19 286 ALA A CA 1
ATOM 2035 C C . ALA A 1 286 ? -30.467 -7.369 54.409 1.00 83.19 286 ALA A C 1
ATOM 2037 O O . ALA A 1 286 ? -31.285 -7.198 55.312 1.00 83.19 286 ALA A O 1
ATOM 2038 N N . ALA A 1 287 ? -30.090 -8.588 54.020 1.00 83.44 287 ALA A N 1
ATOM 2039 C CA . ALA A 1 287 ? -30.645 -9.818 54.575 1.00 83.44 287 ALA A CA 1
ATOM 2040 C C . ALA A 1 287 ? -30.357 -9.971 56.079 1.00 83.44 287 ALA A C 1
ATOM 2042 O O . ALA A 1 287 ? -31.211 -10.433 56.833 1.00 83.44 287 ALA A O 1
ATOM 2043 N N . ALA A 1 288 ? -29.167 -9.571 56.540 1.00 78.31 288 ALA A N 1
ATOM 2044 C CA . ALA A 1 288 ? -28.819 -9.606 57.957 1.00 78.31 288 ALA A CA 1
ATOM 2045 C C . ALA A 1 288 ? -29.637 -8.600 58.783 1.00 78.31 288 ALA A C 1
ATOM 2047 O O . ALA A 1 288 ? -30.083 -8.946 59.874 1.00 78.31 288 ALA A O 1
ATOM 2048 N N . ALA A 1 289 ? -29.855 -7.388 58.264 1.00 74.00 289 ALA A N 1
ATOM 2049 C CA . ALA A 1 289 ? -30.655 -6.357 58.925 1.00 74.00 289 ALA A CA 1
ATOM 2050 C C . ALA A 1 289 ? -32.166 -6.645 58.895 1.00 74.00 289 ALA A C 1
ATOM 2052 O O . ALA A 1 289 ? -32.884 -6.194 59.780 1.00 74.00 289 ALA A O 1
ATOM 2053 N N . ALA A 1 290 ? -32.646 -7.416 57.914 1.00 76.56 290 ALA A N 1
ATOM 2054 C CA . ALA A 1 290 ? -34.039 -7.856 57.836 1.00 76.56 290 ALA A CA 1
ATOM 2055 C C . ALA A 1 290 ? -34.422 -8.878 58.927 1.00 76.56 290 ALA A C 1
ATOM 2057 O O . ALA A 1 290 ? -35.598 -9.213 59.082 1.00 76.56 290 ALA A O 1
ATOM 2058 N N . LYS A 1 291 ? -33.453 -9.389 59.699 1.00 75.31 291 LYS A N 1
ATOM 2059 C CA . LYS A 1 291 ? -33.734 -10.276 60.830 1.00 75.31 291 LYS A CA 1
ATOM 2060 C C . LYS A 1 291 ? -34.445 -9.496 61.929 1.00 75.31 291 LYS A C 1
ATOM 2062 O O . LYS A 1 291 ? -33.922 -8.519 62.454 1.00 75.31 291 LYS A O 1
ATOM 2067 N N . THR A 1 292 ? -35.631 -9.965 62.292 1.00 74.94 292 THR A N 1
ATOM 2068 C CA . THR A 1 292 ? -36.393 -9.424 63.417 1.00 74.94 292 THR A CA 1
ATOM 2069 C C . THR A 1 292 ? -36.039 -10.206 64.680 1.00 74.94 292 THR A C 1
ATOM 2071 O O . THR A 1 292 ? -36.030 -11.439 64.679 1.00 74.94 292 THR A O 1
ATOM 2074 N N . GLU A 1 293 ? -35.741 -9.493 65.761 1.00 78.88 293 GLU A N 1
ATOM 2075 C CA . GLU A 1 293 ? -35.563 -10.070 67.091 1.00 78.88 293 GLU A CA 1
ATOM 2076 C C . GLU A 1 293 ? -36.805 -9.751 67.929 1.00 78.88 293 GLU A C 1
ATOM 2078 O O . GLU A 1 293 ? -37.188 -8.590 68.066 1.00 78.88 293 GLU A O 1
ATOM 2083 N N . VAL A 1 294 ? -37.451 -10.785 68.471 1.00 82.50 294 VAL A N 1
ATOM 2084 C CA . VAL A 1 294 ? -38.599 -10.659 69.377 1.00 82.50 294 VAL A CA 1
ATOM 2085 C C . VAL A 1 294 ? -38.216 -11.342 70.683 1.00 82.50 294 VAL A C 1
ATOM 2087 O O . VAL A 1 294 ? -37.910 -12.532 70.693 1.00 82.50 294 VAL A O 1
ATOM 2090 N N . THR A 1 295 ? -38.188 -10.582 71.775 1.00 79.62 295 THR A N 1
ATOM 2091 C CA . THR A 1 295 ? -37.658 -11.015 73.075 1.00 79.62 295 THR A CA 1
ATOM 2092 C C . THR A 1 295 ? -38.597 -10.603 74.207 1.00 79.62 295 THR A C 1
ATOM 2094 O O . THR A 1 295 ? -39.214 -9.539 74.166 1.00 79.62 295 THR A O 1
ATOM 2097 N N . SER A 1 296 ? -38.699 -11.458 75.229 1.00 81.69 296 SER A N 1
ATOM 2098 C CA . SER A 1 296 ? -39.330 -11.152 76.515 1.00 81.69 296 SER A CA 1
ATOM 2099 C C . SER A 1 296 ? -38.261 -11.200 77.604 1.00 81.69 296 SER A C 1
ATOM 2101 O O . SER A 1 296 ? -37.947 -12.260 78.141 1.00 81.69 296 SER A O 1
ATOM 2103 N N . ALA A 1 297 ? -37.678 -10.044 77.928 1.00 78.12 297 ALA A N 1
ATOM 2104 C CA . ALA A 1 297 ? -36.547 -9.958 78.856 1.00 78.12 297 ALA A CA 1
ATOM 2105 C C . ALA A 1 297 ? -36.865 -10.461 80.280 1.00 78.12 297 ALA A C 1
ATOM 2107 O O . ALA A 1 297 ? -35.977 -10.932 80.983 1.00 78.12 297 ALA A O 1
ATOM 2108 N N . ASN A 1 298 ? -38.125 -10.364 80.708 1.00 76.50 298 ASN A N 1
ATOM 2109 C CA . ASN A 1 298 ? -38.609 -10.802 82.020 1.00 76.50 298 ASN A CA 1
ATOM 2110 C C . ASN A 1 298 ? -39.304 -12.179 81.987 1.00 76.50 298 ASN A C 1
ATOM 2112 O O . ASN A 1 298 ? -39.810 -12.618 83.018 1.00 76.50 298 ASN A O 1
ATOM 2116 N N . GLY A 1 299 ? -39.368 -12.838 80.822 1.00 78.00 299 GLY A N 1
ATOM 2117 C CA . GLY A 1 299 ? -39.953 -14.170 80.646 1.00 78.00 299 GLY A CA 1
ATOM 2118 C C . GLY A 1 299 ? -41.466 -14.268 80.871 1.00 78.00 299 GLY A C 1
ATOM 2119 O O . GLY A 1 299 ? -42.001 -15.373 80.881 1.00 78.00 299 GLY A O 1
ATOM 2120 N N . THR A 1 300 ? -42.177 -13.150 81.055 1.00 79.44 300 THR A N 1
ATOM 2121 C CA . THR A 1 300 ? -43.635 -13.162 81.287 1.00 79.44 300 THR A CA 1
ATOM 2122 C C . THR A 1 300 ? -44.426 -13.481 80.020 1.00 79.44 300 THR A C 1
ATOM 2124 O O . THR A 1 300 ? -45.604 -13.825 80.091 1.00 79.44 300 THR A O 1
ATOM 2127 N N . ILE A 1 301 ? -43.789 -13.350 78.857 1.00 84.56 301 ILE A N 1
ATOM 2128 C CA . ILE A 1 301 ? -44.380 -13.616 77.552 1.00 84.56 301 ILE A CA 1
ATOM 2129 C C . ILE A 1 301 ? -43.611 -14.759 76.891 1.00 84.56 301 ILE A C 1
ATOM 2131 O O . ILE A 1 301 ? -42.402 -14.666 76.671 1.00 84.56 301 ILE A O 1
ATOM 2135 N N . ALA A 1 302 ? -44.326 -15.828 76.555 1.00 84.75 302 ALA A N 1
ATOM 2136 C CA . ALA A 1 302 ? -43.816 -16.899 75.724 1.00 84.75 302 ALA A CA 1
ATOM 2137 C C . ALA A 1 302 ? -43.828 -16.439 74.261 1.00 84.75 302 ALA A C 1
ATOM 2139 O O . ALA A 1 302 ? -44.871 -16.077 73.715 1.00 84.75 302 ALA A O 1
ATOM 2140 N N . VAL A 1 303 ? -42.654 -16.448 73.631 1.00 86.81 303 VAL A N 1
ATOM 2141 C CA . VAL A 1 303 ? -42.500 -16.174 72.200 1.00 86.81 303 VAL A CA 1
ATOM 2142 C C . VAL A 1 303 ? -42.117 -17.479 71.523 1.00 86.81 303 VAL A C 1
ATOM 2144 O O . VAL A 1 303 ? -41.037 -18.020 71.765 1.00 86.81 303 VAL A O 1
ATOM 2147 N N . SER A 1 304 ? -42.997 -17.984 70.668 1.00 87.56 304 SER A N 1
ATOM 2148 C CA . SER A 1 304 ? -42.687 -19.075 69.747 1.00 87.56 304 SER A CA 1
ATOM 2149 C C . SER A 1 304 ? -42.729 -18.557 68.313 1.00 87.56 304 SER A C 1
ATOM 2151 O O . SER A 1 304 ? -43.237 -17.468 68.041 1.00 87.56 304 SER A O 1
ATOM 2153 N N . ASN A 1 305 ? -42.133 -19.298 67.385 1.00 90.19 305 ASN A N 1
ATOM 2154 C CA . ASN A 1 305 ? -42.195 -18.953 65.974 1.00 90.19 305 ASN A CA 1
ATOM 2155 C C . ASN A 1 305 ? -42.725 -20.118 65.146 1.00 90.19 305 ASN A C 1
ATOM 2157 O O . ASN A 1 305 ? -42.566 -21.287 65.499 1.00 90.19 305 ASN A O 1
ATOM 2161 N N . SER A 1 306 ? -43.366 -19.764 64.042 1.00 90.25 306 SER A N 1
ATOM 2162 C CA . SER A 1 306 ? -43.755 -20.683 62.983 1.00 90.25 306 SER A CA 1
ATOM 2163 C C . SER A 1 306 ? -43.450 -20.051 61.625 1.00 90.25 306 SER A C 1
ATOM 2165 O O . SER A 1 306 ? -43.241 -18.840 61.517 1.00 90.25 306 SER A O 1
ATOM 2167 N N . THR A 1 307 ? -43.379 -20.864 60.574 1.00 89.69 307 THR A N 1
ATOM 2168 C CA . THR A 1 307 ? -43.211 -20.372 59.202 1.00 89.69 307 THR A CA 1
ATOM 2169 C C . THR A 1 307 ? -44.578 -20.267 58.542 1.00 89.69 307 THR A C 1
ATOM 2171 O O . THR A 1 307 ? -45.311 -21.252 58.462 1.00 89.69 307 THR A O 1
ATOM 2174 N N . GLY A 1 308 ? -44.928 -19.070 58.075 1.00 84.50 308 GLY A N 1
ATOM 2175 C CA . GLY A 1 308 ? -46.162 -18.840 57.333 1.00 84.50 308 GLY A CA 1
ATOM 2176 C C . GLY A 1 308 ? -46.095 -19.351 55.892 1.00 84.50 308 GLY A C 1
ATOM 2177 O O . GLY A 1 308 ? -45.039 -19.719 55.380 1.00 84.50 308 GLY A O 1
ATOM 2178 N N . ALA A 1 309 ? -47.237 -19.331 55.204 1.00 87.44 309 ALA A N 1
ATOM 2179 C CA . ALA A 1 309 ? -47.378 -19.864 53.845 1.00 87.44 309 ALA A CA 1
ATOM 2180 C C . ALA A 1 309 ? -46.493 -19.171 52.787 1.00 87.44 309 ALA A C 1
ATOM 2182 O O . ALA A 1 309 ? -46.222 -19.755 51.743 1.00 87.44 309 ALA A O 1
ATOM 2183 N N . ASN A 1 310 ? -46.018 -17.953 53.065 1.00 82.06 310 ASN A N 1
ATOM 2184 C CA . ASN A 1 310 ? -45.152 -17.185 52.167 1.00 82.06 310 ASN A CA 1
ATOM 2185 C C . ASN A 1 310 ? -43.686 -17.186 52.640 1.00 82.06 310 ASN A C 1
ATOM 2187 O O . ASN A 1 310 ? -42.903 -16.340 52.213 1.00 82.06 310 ASN A O 1
ATOM 2191 N N . GLY A 1 311 ? -43.318 -18.085 53.561 1.00 74.25 311 GLY A N 1
ATOM 2192 C CA . GLY A 1 311 ? -41.967 -18.171 54.120 1.00 74.25 311 GLY A CA 1
ATOM 2193 C C . GLY A 1 311 ? -41.629 -17.087 55.149 1.00 74.25 311 GLY A C 1
ATOM 2194 O O . GLY A 1 311 ? -40.479 -16.993 55.571 1.00 74.25 311 GLY A O 1
ATOM 2195 N N . GLN A 1 312 ? -42.602 -16.273 55.572 1.00 85.69 312 GLN A N 1
ATOM 2196 C CA . GLN A 1 312 ? -42.401 -15.280 56.626 1.00 85.69 312 GLN A CA 1
ATOM 2197 C C . GLN A 1 312 ? -42.331 -15.943 58.006 1.00 85.69 312 GLN A C 1
ATOM 2199 O O . GLN A 1 312 ? -43.062 -16.896 58.284 1.00 85.69 312 GLN A O 1
ATOM 2204 N N . THR A 1 313 ? -41.506 -15.402 58.900 1.00 84.69 313 THR A N 1
ATOM 2205 C CA . THR A 1 313 ? -41.553 -15.773 60.317 1.00 84.69 313 THR A CA 1
ATOM 2206 C C . THR A 1 313 ? -42.817 -15.191 60.942 1.00 84.69 313 THR A C 1
ATOM 2208 O O . THR A 1 313 ? -43.013 -13.976 60.940 1.00 84.69 313 THR A O 1
ATOM 2211 N N . ILE A 1 314 ? -43.672 -16.050 61.487 1.00 85.75 314 ILE A N 1
ATOM 2212 C CA . ILE A 1 314 ? -44.803 -15.663 62.329 1.00 85.75 314 ILE A CA 1
ATOM 2213 C C . ILE A 1 314 ? -44.344 -15.798 63.778 1.00 85.75 314 ILE A C 1
ATOM 2215 O O . ILE A 1 314 ? -43.914 -16.875 64.188 1.00 85.75 314 ILE A O 1
ATOM 2219 N N . TYR A 1 315 ? -44.422 -14.710 64.541 1.00 89.88 315 TYR A N 1
ATOM 2220 C CA . TYR A 1 315 ? -44.157 -14.722 65.977 1.00 89.88 315 TYR A CA 1
ATOM 2221 C C . TYR A 1 315 ? -45.476 -14.921 66.723 1.00 89.88 315 TYR A C 1
ATOM 2223 O O . TYR A 1 315 ? -46.348 -14.052 66.700 1.00 89.88 315 TYR A O 1
ATOM 2231 N N . ASN A 1 316 ? -45.611 -16.068 67.379 1.00 86.81 316 ASN A N 1
ATOM 2232 C CA . ASN A 1 316 ? -46.733 -16.386 68.248 1.00 86.81 316 ASN A CA 1
ATOM 2233 C C . ASN A 1 316 ? -46.383 -15.909 69.660 1.00 86.81 316 ASN A C 1
ATOM 2235 O O . ASN A 1 316 ? -45.360 -16.309 70.221 1.00 86.81 316 ASN A O 1
ATOM 2239 N N . VAL A 1 317 ? -47.217 -15.027 70.208 1.00 86.19 317 VAL A N 1
ATOM 2240 C CA . VAL A 1 317 ? -46.957 -14.320 71.464 1.00 86.19 317 VAL A CA 1
ATOM 2241 C C . VAL A 1 317 ? -48.063 -14.665 72.453 1.00 86.19 317 VAL A C 1
ATOM 2243 O O . VAL A 1 317 ? -49.215 -14.289 72.249 1.00 86.19 317 VAL A O 1
ATOM 2246 N N . GLU A 1 318 ? -47.714 -15.387 73.513 1.00 84.00 318 GLU A N 1
ATOM 2247 C CA . GLU A 1 318 ? -48.660 -15.896 74.510 1.00 84.00 318 GLU A CA 1
ATOM 2248 C C . GLU A 1 318 ? -48.232 -15.480 75.921 1.00 84.00 318 GLU A C 1
ATOM 2250 O O . GLU A 1 318 ? -47.044 -15.349 76.219 1.00 84.00 318 GLU A O 1
ATOM 2255 N N . VAL A 1 319 ? -49.195 -15.253 76.815 1.00 81.75 319 VAL A N 1
ATOM 2256 C CA . VAL A 1 319 ? -48.893 -14.964 78.223 1.00 81.75 319 VAL A CA 1
ATOM 2257 C C . VAL A 1 319 ? -48.541 -16.284 78.909 1.00 81.75 319 VAL A C 1
ATOM 2259 O O . VAL A 1 319 ? -49.336 -17.219 78.896 1.00 81.75 319 VAL A O 1
ATOM 2262 N N . ALA A 1 320 ? -47.344 -16.375 79.496 1.00 75.44 320 ALA A N 1
ATOM 2263 C CA . ALA A 1 320 ? -46.833 -17.629 80.064 1.00 75.44 320 ALA A CA 1
ATOM 2264 C C . ALA A 1 320 ? -47.512 -18.022 81.395 1.00 75.44 320 ALA A C 1
ATOM 2266 O O . ALA A 1 320 ? -47.333 -19.129 81.901 1.00 75.44 320 ALA A O 1
ATOM 2267 N N . ASN A 1 321 ? -48.270 -17.101 81.985 1.00 68.75 321 ASN A N 1
ATOM 2268 C CA . ASN A 1 321 ? -48.916 -17.196 83.285 1.00 68.75 321 ASN A CA 1
ATOM 2269 C C . ASN A 1 321 ? -50.382 -16.728 83.212 1.00 68.75 321 ASN A C 1
ATOM 2271 O O . ASN A 1 321 ? -50.783 -16.008 82.305 1.00 68.75 321 ASN A O 1
ATOM 2275 N N . THR A 1 322 ? -51.204 -17.121 84.191 1.00 65.62 322 THR A N 1
ATOM 2276 C CA . THR A 1 322 ? -52.651 -16.810 84.243 1.00 65.62 322 THR A CA 1
ATOM 2277 C C . THR A 1 322 ? -52.968 -15.323 84.459 1.00 65.62 322 THR A C 1
ATOM 2279 O O . THR A 1 322 ? -54.134 -14.950 84.556 1.00 65.62 322 THR A O 1
ATOM 2282 N N . THR A 1 323 ? -51.949 -14.469 84.576 1.00 63.84 323 THR A N 1
ATOM 2283 C CA . THR A 1 323 ? -52.081 -13.053 84.923 1.00 63.84 323 THR A CA 1
ATOM 2284 C C . THR A 1 323 ? -51.101 -12.218 84.102 1.00 63.84 323 THR A C 1
ATOM 2286 O O . THR A 1 323 ? -49.889 -12.310 84.287 1.00 63.84 323 THR A O 1
ATOM 2289 N N . LEU A 1 324 ? -51.628 -11.367 83.216 1.00 66.00 324 LEU A N 1
ATOM 2290 C CA . LEU A 1 324 ? -50.853 -10.348 82.509 1.00 66.00 324 LEU A CA 1
ATOM 2291 C C . LEU A 1 324 ? -50.763 -9.091 83.380 1.00 66.00 324 LEU A C 1
ATOM 2293 O O . LEU A 1 324 ? -51.753 -8.381 83.565 1.00 66.00 324 LEU A O 1
ATOM 2297 N N . THR A 1 325 ? -49.582 -8.787 83.913 1.00 60.38 325 THR A N 1
ATOM 2298 C CA . THR A 1 325 ? -49.376 -7.550 84.674 1.00 60.38 325 THR A CA 1
ATOM 2299 C C . THR A 1 325 ? -49.167 -6.386 83.707 1.00 60.38 325 THR A C 1
ATOM 2301 O O . THR A 1 325 ? -48.076 -6.195 83.174 1.00 60.38 325 THR A O 1
ATOM 2304 N N . VAL A 1 326 ? -50.210 -5.590 83.463 1.00 61.06 326 VAL A N 1
ATOM 2305 C CA . VAL A 1 326 ? -50.099 -4.366 82.658 1.00 61.06 326 VAL A CA 1
ATOM 2306 C C . VAL A 1 326 ? -49.528 -3.255 83.539 1.00 61.06 326 VAL A C 1
ATOM 2308 O O . VAL A 1 326 ? -50.254 -2.594 84.282 1.00 61.06 326 VAL A O 1
ATOM 2311 N N . SER A 1 327 ? -48.213 -3.040 83.489 1.00 56.16 327 SER A N 1
ATOM 2312 C CA . SER A 1 327 ? -47.609 -1.853 84.096 1.00 56.16 327 SER A CA 1
ATOM 2313 C C . SER A 1 327 ? -47.875 -0.652 83.190 1.00 56.16 327 SER A C 1
ATOM 2315 O O . SER A 1 327 ? -47.133 -0.417 82.236 1.00 56.16 327 SER A O 1
ATOM 2317 N N . ASN A 1 328 ? -48.941 0.106 83.454 1.00 49.94 328 ASN A N 1
ATOM 2318 C CA . ASN A 1 328 ? -49.083 1.416 82.828 1.00 49.94 328 ASN A CA 1
ATOM 2319 C C . ASN A 1 328 ? -47.964 2.304 83.389 1.00 49.94 328 ASN A C 1
ATOM 2321 O O . ASN A 1 328 ? -47.907 2.533 84.598 1.00 49.94 328 ASN A O 1
ATOM 2325 N N . GLY A 1 329 ? -47.039 2.734 82.529 1.00 51.81 329 GLY A N 1
ATOM 2326 C CA . GLY A 1 329 ? -45.773 3.387 82.888 1.00 51.81 329 GLY A CA 1
ATOM 2327 C C . GLY A 1 329 ? -45.883 4.711 83.649 1.00 51.81 329 GLY A C 1
ATOM 2328 O O . GLY A 1 329 ? -44.865 5.328 83.933 1.00 51.81 329 GLY A O 1
ATOM 2329 N N . THR A 1 330 ? -47.081 5.141 84.030 1.00 46.94 330 THR A N 1
ATOM 2330 C CA . THR A 1 330 ? -47.311 6.197 85.015 1.00 46.94 330 THR A CA 1
ATOM 2331 C C . THR A 1 330 ? -48.587 5.877 85.783 1.00 46.94 330 THR A C 1
ATOM 2333 O O . THR A 1 330 ? -49.607 5.541 85.185 1.00 46.94 330 THR A O 1
ATOM 2336 N N . GLY A 1 331 ? -48.504 5.962 87.111 1.00 50.25 331 GLY A N 1
ATOM 2337 C CA . GLY A 1 331 ? -49.508 5.493 88.057 1.00 50.25 331 GLY A CA 1
ATOM 2338 C C . GLY A 1 331 ? -50.952 5.870 87.726 1.00 50.25 331 GLY A C 1
ATOM 2339 O O . GLY A 1 331 ? -51.327 7.033 87.664 1.00 50.25 331 GLY A O 1
ATOM 2340 N N . SER A 1 332 ? -51.773 4.848 87.553 1.00 42.62 332 SER A N 1
ATOM 2341 C CA . SER A 1 332 ? -53.137 4.723 88.070 1.00 42.62 332 SER A CA 1
ATOM 2342 C C . SER A 1 332 ? -53.669 3.389 87.557 1.00 42.62 332 SER A C 1
ATOM 2344 O O . SER A 1 332 ? -53.544 3.045 86.383 1.00 42.62 332 SER A O 1
ATOM 2346 N N . THR A 1 333 ? -54.166 2.595 88.495 1.00 48.72 333 THR A N 1
ATOM 2347 C CA . THR A 1 333 ? -54.837 1.305 88.313 1.00 48.72 333 THR A CA 1
ATOM 2348 C C . THR A 1 333 ? -55.700 1.242 87.049 1.00 48.72 333 THR A C 1
ATOM 2350 O O . THR A 1 333 ? -56.661 2.008 86.950 1.00 48.72 333 THR A O 1
ATOM 2353 N N . PRO A 1 334 ? -55.470 0.281 86.136 1.00 48.22 334 PRO A N 1
ATOM 2354 C CA . PRO A 1 334 ? -56.484 -0.104 85.173 1.00 48.22 334 PRO A CA 1
ATOM 2355 C C . PRO A 1 334 ? -57.512 -0.983 85.892 1.00 48.22 334 PRO A C 1
ATOM 2357 O O . PRO A 1 334 ? -57.243 -2.132 86.241 1.00 48.22 334 PRO A O 1
ATOM 2360 N N . ALA A 1 335 ? -58.705 -0.438 86.122 1.00 49.31 335 ALA A N 1
ATOM 2361 C CA . ALA A 1 335 ? -59.898 -1.242 86.342 1.00 49.31 335 ALA A CA 1
ATOM 2362 C C . ALA A 1 335 ? -60.226 -1.952 85.019 1.00 49.31 335 ALA A C 1
ATOM 2364 O O . ALA A 1 335 ? -60.897 -1.401 84.152 1.00 49.31 335 ALA A O 1
ATOM 2365 N N . GLY A 1 336 ? -59.687 -3.153 84.837 1.00 42.03 336 GLY A N 1
ATOM 2366 C CA . GLY A 1 336 ? -59.923 -3.988 83.666 1.00 42.03 336 GLY A CA 1
ATOM 2367 C C . GLY A 1 336 ? -59.971 -5.442 84.098 1.00 42.03 336 GLY A C 1
ATOM 2368 O O . GLY A 1 336 ? -58.941 -6.067 84.316 1.00 42.03 336 GLY A O 1
ATOM 2369 N N . LYS A 1 337 ? -61.191 -5.936 84.292 1.00 41.41 337 LYS A N 1
ATOM 2370 C CA . LYS A 1 337 ? -61.544 -7.314 84.635 1.00 41.41 337 LYS A CA 1
ATOM 2371 C C . LYS A 1 337 ? -60.908 -8.271 83.612 1.00 41.41 337 LYS A C 1
ATOM 2373 O O . LYS A 1 337 ? -61.171 -8.135 82.422 1.00 41.41 337 LYS A O 1
ATOM 2378 N N . VAL A 1 338 ? -60.100 -9.227 84.066 1.00 40.84 338 VAL A N 1
ATOM 2379 C CA . VAL A 1 338 ? -59.800 -10.436 83.287 1.00 40.84 338 VAL A CA 1
ATOM 2380 C C . VAL A 1 338 ? -60.843 -11.455 83.726 1.00 40.84 338 VAL A C 1
ATOM 2382 O O . VAL A 1 338 ? -60.745 -12.002 84.822 1.00 40.84 338 VAL A O 1
ATOM 2385 N N . GLU A 1 339 ? -61.906 -11.611 82.940 1.00 40.22 339 GLU A N 1
ATOM 2386 C CA . GLU A 1 339 ? -62.833 -12.731 83.112 1.00 40.22 339 GLU A CA 1
ATOM 2387 C C . GLU A 1 339 ? -62.280 -13.951 82.371 1.00 40.22 339 GLU A C 1
ATOM 2389 O O . GLU A 1 339 ? -61.739 -13.816 81.272 1.00 40.22 339 GLU A O 1
ATOM 2394 N N . ALA A 1 340 ? -62.403 -15.113 83.012 1.00 36.59 340 ALA A N 1
ATOM 2395 C CA . ALA A 1 340 ? -62.408 -16.405 82.339 1.00 36.59 340 ALA A CA 1
ATOM 2396 C C . ALA A 1 340 ? -63.808 -16.673 81.775 1.00 36.59 340 ALA A C 1
ATOM 2398 O O . ALA A 1 340 ? -64.783 -16.258 82.448 1.00 36.59 340 ALA A O 1
#